Protein AF-A0A951MMT0-F1 (afdb_monomer)

pLDDT: mean 74.66, std 16.31, range [35.81, 97.94]

Foldseek 3Di:
DVVVVVVVVVVVVVVCVPLLVVLLVVLVCVVVVVLVVLVPDDDPPADPVNSVVVVVVCVVPDPPVVVSVVSSVVSVVVVVVVVVVVVVVVVVVVVVVVVVVVVVVVVVPDDDPCPVVVVVVVVVVVVVVVVVVVVVVVVVVVVVVVVVVVVVVVVVVVVVVVVVVVVVVVVVVVVVVVVVVVVVVVVVVVVVVVVVVVVVVVVVLVVVVVVVVVLVVQCVPPVCVVVSLVVLVVVVVVDDVVSLLVVVVVVVVPQDPDVVVVVLVVVLVVVVVVPVDDFQLVSVVVSVVCLVPPPDDPVVSVSVVVVVVVCVSSVQKDDPVPDPPRPDRIHGDPVNVVSVVVVVVVD

Structure (mmCIF, N/CA/C/O backbone):
data_AF-A0A951MMT0-F1
#
_entry.id   AF-A0A951MMT0-F1
#
loop_
_atom_site.group_PDB
_atom_site.id
_atom_site.type_symbol
_atom_site.label_atom_id
_atom_site.label_alt_id
_atom_site.label_comp_id
_atom_site.label_asym_id
_atom_site.label_entity_id
_atom_site.label_seq_id
_atom_site.pdbx_PDB_ins_code
_atom_site.Cartn_x
_atom_site.Cartn_y
_atom_site.Cartn_z
_atom_site.occupancy
_atom_site.B_iso_or_equiv
_atom_site.auth_seq_id
_atom_site.auth_comp_id
_atom_site.auth_asym_id
_atom_site.auth_atom_id
_atom_site.pdbx_PDB_model_num
ATOM 1 N N . MET A 1 1 ? -1.229 8.718 4.705 1.00 54.66 1 MET A N 1
ATOM 2 C CA . MET A 1 1 ? -2.081 8.746 3.486 1.00 54.66 1 MET A CA 1
ATOM 3 C C . MET A 1 1 ? -1.263 8.796 2.201 1.00 54.66 1 MET A C 1
ATOM 5 O O . MET A 1 1 ? -1.551 7.996 1.328 1.00 54.66 1 MET A O 1
ATOM 9 N N . LYS A 1 2 ? -0.237 9.652 2.080 1.00 66.62 2 LYS A N 1
ATOM 10 C CA . LYS A 1 2 ? 0.610 9.748 0.874 1.00 66.62 2 LYS A CA 1
ATOM 11 C C . LYS A 1 2 ? 1.286 8.417 0.484 1.00 66.62 2 LYS A C 1
ATOM 13 O O . LYS A 1 2 ? 1.114 7.962 -0.635 1.00 66.62 2 LYS A O 1
ATOM 18 N N . GLU A 1 3 ? 1.855 7.706 1.457 1.00 72.31 3 GLU A N 1
ATOM 19 C CA . GLU A 1 3 ? 2.492 6.386 1.263 1.00 72.31 3 GLU A CA 1
ATOM 20 C C . GLU A 1 3 ? 1.531 5.289 0.754 1.00 72.31 3 GLU A C 1
ATOM 22 O O . GLU A 1 3 ? 1.919 4.390 0.005 1.00 72.31 3 GLU A O 1
ATOM 27 N N . ALA A 1 4 ? 0.245 5.371 1.112 1.00 70.12 4 ALA A N 1
ATOM 28 C CA . ALA A 1 4 ? -0.774 4.447 0.614 1.00 70.12 4 ALA A CA 1
ATOM 29 C C . ALA A 1 4 ? -1.136 4.738 -0.853 1.00 70.12 4 ALA A C 1
ATOM 31 O O . ALA A 1 4 ? -1.418 3.816 -1.611 1.00 70.12 4 ALA A O 1
ATOM 32 N N . PHE A 1 5 ? -1.095 6.006 -1.272 1.00 73.62 5 PHE A N 1
ATOM 33 C CA . PHE A 1 5 ? -1.262 6.365 -2.680 1.00 73.62 5 PHE A CA 1
ATOM 34 C C . PHE A 1 5 ? -0.036 5.970 -3.503 1.00 73.62 5 PHE A C 1
ATOM 36 O O . PHE A 1 5 ? -0.201 5.405 -4.581 1.00 73.62 5 PHE A O 1
ATOM 43 N N . ASP A 1 6 ? 1.166 6.193 -2.974 1.00 74.88 6 ASP A N 1
ATOM 44 C CA . ASP A 1 6 ? 2.418 5.890 -3.669 1.00 74.88 6 ASP A CA 1
ATOM 45 C C . ASP A 1 6 ? 2.581 4.374 -3.903 1.00 74.88 6 ASP A C 1
ATOM 47 O O . ASP A 1 6 ? 2.849 3.945 -5.025 1.00 74.88 6 ASP A O 1
ATOM 51 N N . SER A 1 7 ? 2.272 3.534 -2.906 1.00 69.94 7 SER A N 1
ATOM 52 C CA . SER A 1 7 ? 2.329 2.063 -3.047 1.00 69.94 7 SER A CA 1
ATOM 53 C C . SER A 1 7 ? 1.312 1.489 -4.048 1.00 69.94 7 SER A C 1
ATOM 55 O O . SER A 1 7 ? 1.604 0.523 -4.768 1.00 69.94 7 SER A O 1
ATOM 57 N N . VAL A 1 8 ? 0.124 2.094 -4.152 1.00 70.00 8 VAL A N 1
ATOM 58 C CA . VAL A 1 8 ? -0.876 1.727 -5.168 1.00 70.00 8 VAL A CA 1
ATOM 59 C C . VAL A 1 8 ? -0.419 2.184 -6.552 1.00 70.00 8 VAL A C 1
ATOM 61 O O . VAL A 1 8 ? -0.523 1.416 -7.511 1.00 70.00 8 VAL A O 1
ATOM 64 N N . PHE A 1 9 ? 0.135 3.393 -6.671 1.00 76.00 9 PHE A N 1
ATOM 65 C CA . PHE A 1 9 ? 0.611 3.921 -7.948 1.00 76.00 9 PHE A CA 1
ATOM 66 C C . PHE A 1 9 ? 1.805 3.131 -8.492 1.00 76.00 9 PHE A C 1
ATOM 68 O O . PHE A 1 9 ? 1.841 2.844 -9.687 1.00 76.00 9 PHE A O 1
ATOM 75 N N . ASP A 1 10 ? 2.728 2.692 -7.636 1.00 74.88 10 ASP A N 1
ATOM 76 C CA . ASP A 1 10 ? 3.864 1.854 -8.036 1.00 74.88 10 ASP A CA 1
ATOM 77 C C . ASP A 1 10 ? 3.427 0.453 -8.485 1.00 74.88 10 ASP A C 1
ATOM 79 O O . ASP A 1 10 ? 3.924 -0.084 -9.483 1.00 74.88 10 ASP A O 1
ATOM 83 N N . SER A 1 11 ? 2.415 -0.115 -7.828 1.00 70.69 11 SER A N 1
ATOM 84 C CA . SER A 1 11 ? 1.801 -1.386 -8.236 1.00 70.69 11 SER A CA 1
ATOM 85 C C . SER A 1 11 ? 1.073 -1.277 -9.582 1.00 70.69 11 SER A C 1
ATOM 87 O O . SER A 1 11 ? 1.075 -2.209 -10.390 1.00 70.69 11 SER A O 1
ATOM 89 N N . VAL A 1 12 ? 0.454 -0.128 -9.850 1.00 70.69 12 VAL A N 1
ATOM 90 C CA . VAL A 1 12 ? -0.177 0.169 -11.139 1.00 70.69 12 VAL A CA 1
ATOM 91 C C . VAL A 1 12 ? 0.897 0.384 -12.207 1.00 70.69 12 VAL A C 1
ATOM 93 O O . VAL A 1 12 ? 0.856 -0.257 -13.253 1.00 70.69 12 VAL A O 1
ATOM 96 N N . LYS A 1 13 ? 1.917 1.199 -11.932 1.00 73.94 13 LYS A N 1
ATOM 97 C CA . LYS A 1 13 ? 3.011 1.519 -12.857 1.00 73.94 13 LYS A CA 1
ATOM 98 C C . LYS A 1 13 ? 3.765 0.272 -13.313 1.00 73.94 13 LYS A C 1
ATOM 100 O O . LYS A 1 13 ? 4.006 0.107 -14.506 1.00 73.94 13 LYS A O 1
ATOM 105 N N . THR A 1 14 ? 4.073 -0.636 -12.389 1.00 73.00 14 THR A N 1
ATOM 106 C CA . THR A 1 14 ? 4.726 -1.915 -12.709 1.00 73.00 14 THR A CA 1
ATOM 107 C C . THR A 1 14 ? 3.855 -2.799 -13.599 1.00 73.00 14 THR A C 1
ATOM 109 O O . THR A 1 14 ? 4.371 -3.386 -14.544 1.00 73.00 14 THR A O 1
ATOM 112 N N . ARG A 1 15 ? 2.533 -2.846 -13.399 1.00 68.31 15 ARG A N 1
ATOM 113 C CA . ARG A 1 15 ? 1.611 -3.630 -14.248 1.00 68.31 15 ARG A CA 1
ATOM 114 C C . ARG A 1 15 ? 1.313 -2.981 -15.606 1.00 68.31 15 ARG A C 1
ATOM 116 O O . ARG A 1 15 ? 1.087 -3.697 -16.581 1.00 68.31 15 ARG A O 1
ATOM 123 N N . PHE A 1 16 ? 1.370 -1.653 -15.700 1.00 68.88 16 PHE A N 1
ATOM 124 C CA . PHE A 1 16 ? 1.232 -0.903 -16.956 1.00 68.88 16 PHE A CA 1
ATOM 125 C C . PHE A 1 16 ? 2.468 -0.975 -17.866 1.00 68.88 16 PHE A C 1
ATOM 127 O O . PHE A 1 16 ? 2.389 -0.545 -19.015 1.00 68.88 16 PHE A O 1
ATOM 134 N N . THR A 1 17 ? 3.585 -1.562 -17.415 1.00 79.62 17 THR A N 1
ATOM 135 C CA . THR A 1 17 ? 4.732 -1.854 -18.299 1.00 79.62 17 THR A CA 1
ATOM 136 C C . THR A 1 17 ? 4.398 -2.872 -19.388 1.00 79.62 17 THR A C 1
ATOM 138 O O . THR A 1 17 ? 5.109 -2.940 -20.389 1.00 79.62 17 THR A O 1
ATOM 141 N N . ASN A 1 18 ? 3.316 -3.645 -19.237 1.00 86.19 18 ASN A N 1
ATOM 142 C CA . ASN A 1 18 ? 2.866 -4.544 -20.286 1.00 86.19 18 ASN A CA 1
ATOM 143 C C . ASN A 1 18 ? 2.129 -3.746 -21.383 1.00 86.19 18 ASN A C 1
ATOM 145 O O . ASN A 1 18 ? 0.998 -3.298 -21.148 1.00 86.19 18 ASN A O 1
ATOM 149 N N . PRO A 1 19 ? 2.701 -3.615 -22.598 1.00 87.38 19 PRO A N 1
ATOM 150 C CA . PRO A 1 19 ? 2.088 -2.845 -23.678 1.00 87.38 19 PRO A CA 1
ATOM 151 C C . PRO A 1 19 ? 0.715 -3.398 -24.083 1.00 87.38 19 PRO A C 1
ATOM 153 O O . PRO A 1 19 ? -0.146 -2.635 -24.524 1.00 87.38 19 PRO A O 1
ATOM 156 N N . PHE A 1 20 ? 0.466 -4.699 -23.884 1.00 91.88 20 PHE A N 1
ATOM 157 C CA . PHE A 1 20 ? -0.845 -5.297 -24.123 1.00 91.88 20 PHE A CA 1
ATOM 158 C C . PHE A 1 20 ? -1.898 -4.771 -23.153 1.00 91.88 20 PHE A C 1
ATOM 160 O O . PHE A 1 20 ? -2.975 -4.374 -23.584 1.00 91.88 20 PHE A O 1
ATOM 167 N N . LEU A 1 21 ? -1.587 -4.722 -21.857 1.00 90.25 21 LEU A N 1
ATOM 168 C CA . LEU A 1 21 ? -2.542 -4.302 -20.833 1.00 90.25 21 LEU A CA 1
ATOM 169 C C . LEU A 1 21 ? -2.863 -2.807 -20.942 1.00 90.25 21 LEU A C 1
ATOM 171 O O . LEU A 1 21 ? -4.027 -2.424 -20.846 1.00 90.25 21 LEU A O 1
ATOM 175 N N . ALA A 1 22 ? -1.852 -1.980 -21.223 1.00 90.31 22 ALA A N 1
ATOM 176 C CA . ALA A 1 22 ? -2.039 -0.553 -21.470 1.00 90.31 22 ALA A CA 1
ATOM 177 C C . ALA A 1 22 ? -2.938 -0.302 -22.694 1.00 90.31 22 ALA A C 1
ATOM 179 O O . ALA A 1 22 ? -3.911 0.450 -22.613 1.00 90.31 22 ALA A O 1
ATOM 180 N N . THR A 1 23 ? -2.663 -0.988 -23.809 1.00 94.69 23 THR A N 1
ATOM 181 C CA . THR A 1 23 ? -3.474 -0.875 -25.031 1.00 94.69 23 THR A CA 1
ATOM 182 C C . THR A 1 23 ? -4.890 -1.407 -24.804 1.00 94.69 23 THR A C 1
ATOM 184 O O . THR A 1 23 ? -5.852 -0.770 -25.223 1.00 94.69 23 THR A O 1
ATOM 187 N N . PHE A 1 24 ? -5.039 -2.523 -24.084 1.00 95.75 24 PHE A N 1
ATOM 188 C CA . PHE A 1 24 ? -6.339 -3.102 -23.745 1.00 95.75 24 PHE A CA 1
ATOM 189 C C . PHE A 1 24 ? -7.194 -2.145 -22.924 1.00 95.75 24 PHE A C 1
ATOM 191 O O . PHE A 1 24 ? -8.370 -1.951 -23.232 1.00 95.75 24 PHE A O 1
ATOM 198 N N . LEU A 1 25 ? -6.604 -1.508 -21.911 1.00 94.44 25 LEU A N 1
ATOM 199 C CA . LEU A 1 25 ? -7.317 -0.531 -21.104 1.00 94.44 25 LEU A CA 1
ATOM 200 C C . LEU A 1 25 ? -7.725 0.689 -21.938 1.00 94.44 25 LEU A C 1
ATOM 202 O O . LEU A 1 25 ? -8.861 1.141 -21.826 1.00 94.44 25 LEU A O 1
ATOM 206 N N . GLY A 1 26 ? -6.846 1.182 -22.815 1.00 94.94 26 GLY A N 1
ATOM 207 C CA . GLY A 1 26 ? -7.172 2.273 -23.736 1.00 94.94 26 GLY A CA 1
ATOM 208 C C . GLY A 1 26 ? -8.341 1.928 -24.663 1.00 94.94 26 GLY A C 1
ATOM 209 O O . GLY A 1 26 ? -9.296 2.696 -24.773 1.00 94.94 26 GLY A O 1
ATOM 210 N N . VAL A 1 27 ? -8.320 0.737 -25.268 1.00 96.69 27 VAL A N 1
ATOM 211 C CA . VAL A 1 27 ? -9.420 0.228 -26.105 1.00 96.69 27 VAL A CA 1
ATOM 212 C C . VAL A 1 27 ? -10.712 0.111 -25.303 1.00 96.69 27 VAL A C 1
ATOM 214 O O . VAL A 1 27 ? -11.768 0.524 -25.783 1.00 96.69 27 VAL A O 1
ATOM 217 N N . TRP A 1 28 ? -10.638 -0.417 -24.079 1.00 96.25 28 TRP A N 1
ATOM 218 C CA . TRP A 1 28 ? -11.796 -0.552 -23.204 1.00 96.25 28 TRP A CA 1
ATOM 219 C C . TRP A 1 28 ? -12.402 0.812 -22.859 1.00 96.25 28 TRP A C 1
ATOM 221 O O . TRP A 1 28 ? -13.613 0.967 -22.998 1.00 96.25 28 TRP A O 1
ATOM 231 N N . ILE A 1 29 ? -11.582 1.805 -22.491 1.00 96.06 29 ILE A N 1
ATOM 232 C CA . ILE A 1 29 ? -12.025 3.176 -22.185 1.00 96.06 29 ILE A CA 1
ATOM 233 C C . ILE A 1 29 ? -12.713 3.806 -23.398 1.00 96.06 29 ILE A C 1
ATOM 235 O O . ILE A 1 29 ? -13.795 4.367 -23.259 1.00 96.06 29 ILE A O 1
ATOM 239 N N . ILE A 1 30 ? -12.118 3.688 -24.588 1.00 96.31 30 ILE A N 1
ATOM 240 C CA . ILE A 1 30 ? -12.674 4.270 -25.818 1.00 96.31 30 ILE A CA 1
ATOM 241 C C . ILE A 1 30 ? -14.003 3.599 -26.188 1.00 96.31 30 ILE A C 1
ATOM 243 O O . ILE A 1 30 ? -14.968 4.282 -26.524 1.00 96.31 30 ILE A O 1
ATOM 247 N N . ARG A 1 31 ? -14.093 2.265 -26.107 1.00 95.12 31 ARG A N 1
ATOM 248 C CA . ARG A 1 31 ? -15.332 1.536 -26.436 1.00 95.12 31 ARG A CA 1
ATOM 249 C C . ARG A 1 31 ? -16.431 1.727 -25.393 1.00 95.12 31 ARG A C 1
ATOM 251 O O . ARG A 1 31 ? -17.602 1.746 -25.752 1.00 95.12 31 ARG A O 1
ATOM 258 N N . ASN A 1 32 ? -16.062 1.905 -24.128 1.00 94.75 32 ASN A N 1
ATOM 259 C CA . ASN A 1 32 ? -16.982 2.152 -23.018 1.00 94.75 32 ASN A CA 1
ATOM 260 C C . ASN A 1 32 ? -17.014 3.642 -22.636 1.00 94.75 32 ASN A C 1
ATOM 262 O O . ASN A 1 32 ? -17.239 3.978 -21.472 1.00 94.75 32 ASN A O 1
ATOM 266 N N . TRP A 1 33 ? -16.800 4.547 -23.600 1.00 95.00 33 TRP A N 1
ATOM 267 C CA . TRP A 1 33 ? -16.662 5.977 -23.315 1.00 95.00 33 TRP A CA 1
ATOM 268 C C . TRP A 1 33 ? -17.890 6.565 -22.616 1.00 95.00 33 TRP A C 1
ATOM 270 O O . TRP A 1 33 ? -17.736 7.371 -21.710 1.00 95.00 33 TRP A O 1
ATOM 280 N N . TYR A 1 34 ? -19.103 6.106 -22.941 1.00 91.44 34 TYR A N 1
ATOM 281 C CA . TYR A 1 34 ? -20.327 6.532 -22.249 1.00 91.44 34 TYR A CA 1
ATOM 282 C C . TYR A 1 34 ? -20.341 6.167 -20.761 1.00 91.44 34 TYR A C 1
ATOM 284 O O . TYR A 1 34 ? -20.858 6.928 -19.947 1.00 91.44 34 TYR A O 1
ATOM 292 N N . LEU A 1 35 ? -19.765 5.022 -20.387 1.00 92.06 35 LEU A N 1
ATOM 293 C CA . LEU A 1 35 ? -19.649 4.610 -18.989 1.00 92.06 35 LEU A CA 1
ATOM 294 C C . LEU A 1 35 ? -18.620 5.472 -18.252 1.00 92.06 35 LEU A C 1
ATOM 296 O O . LEU A 1 35 ? -18.875 5.921 -17.138 1.00 92.06 35 LEU A O 1
ATOM 300 N N . VAL A 1 36 ? -17.479 5.738 -18.892 1.00 93.25 36 VAL A N 1
ATOM 301 C CA . VAL A 1 36 ? -16.425 6.607 -18.345 1.00 93.25 36 VAL A CA 1
ATOM 302 C C . VAL A 1 36 ? -16.935 8.043 -18.197 1.00 93.25 36 VAL A C 1
ATOM 304 O O . VAL A 1 36 ? -16.774 8.654 -17.145 1.00 93.25 36 VAL A O 1
ATOM 307 N N . TYR A 1 37 ? -17.625 8.557 -19.211 1.00 91.88 37 TYR A N 1
ATOM 308 C CA . TYR A 1 37 ? -18.266 9.868 -19.202 1.00 91.88 37 TYR A CA 1
ATOM 309 C C . TYR A 1 37 ? -19.290 9.982 -18.066 1.00 91.88 37 TYR A C 1
ATOM 311 O O . TYR A 1 37 ? -19.211 10.908 -17.259 1.00 91.88 37 TYR A O 1
ATOM 319 N N . ALA A 1 38 ? -20.188 8.997 -17.936 1.00 90.25 38 ALA A N 1
ATOM 320 C CA . ALA A 1 38 ? -21.170 8.950 -16.853 1.00 90.25 38 ALA A CA 1
ATOM 321 C C . ALA A 1 38 ? -20.517 8.855 -15.465 1.00 90.25 38 ALA A C 1
ATOM 323 O O . ALA A 1 38 ? -21.080 9.341 -14.488 1.00 90.25 38 ALA A O 1
ATOM 324 N N . PHE A 1 39 ? -19.330 8.252 -15.348 1.00 91.06 39 PHE A N 1
ATOM 325 C CA . PHE A 1 39 ? -18.596 8.191 -14.086 1.00 91.06 39 PHE A CA 1
ATOM 326 C C . PHE A 1 39 ? -18.111 9.576 -13.638 1.00 91.06 39 PHE A C 1
ATOM 328 O O . PHE A 1 39 ? -18.359 9.955 -12.491 1.00 91.06 39 PHE A O 1
ATOM 335 N N . PHE A 1 40 ? -17.489 10.345 -14.536 1.00 89.94 40 PHE A N 1
ATOM 336 C CA . PHE A 1 40 ? -16.869 11.632 -14.201 1.00 89.94 40 PHE A CA 1
ATOM 337 C C . PHE A 1 40 ? -17.832 12.816 -14.162 1.00 89.94 40 PHE A C 1
ATOM 339 O O . PHE A 1 40 ? -17.573 13.774 -13.437 1.00 89.94 40 PHE A O 1
ATOM 346 N N . ILE A 1 41 ? -18.932 12.768 -14.910 1.00 87.19 41 ILE A N 1
ATOM 347 C CA . ILE A 1 41 ? -19.876 13.882 -14.961 1.00 87.19 41 ILE A CA 1
ATOM 348 C C . ILE A 1 41 ? -21.025 13.634 -13.990 1.00 87.19 41 ILE A C 1
ATOM 350 O O . ILE A 1 41 ? -21.624 12.556 -13.937 1.00 87.19 41 ILE A O 1
ATOM 354 N N . PHE A 1 42 ? -21.285 14.650 -13.177 1.00 75.38 42 PHE A N 1
ATOM 355 C CA . PHE A 1 42 ? -22.488 14.778 -12.376 1.00 75.38 42 PHE A CA 1
ATOM 356 C C . PHE A 1 42 ? -23.290 15.897 -13.013 1.00 75.38 42 PHE A C 1
ATOM 358 O O . PHE A 1 42 ? -22.909 17.062 -12.923 1.00 75.38 42 PHE A O 1
ATOM 365 N N . ASP A 1 43 ? -24.340 15.520 -13.732 1.00 81.56 43 ASP A N 1
ATOM 366 C CA . ASP A 1 43 ? -25.297 16.502 -14.211 1.00 81.56 43 ASP A CA 1
ATOM 367 C C . ASP A 1 43 ? -26.049 17.070 -13.000 1.00 81.56 43 ASP A C 1
ATOM 369 O O . ASP A 1 43 ? -26.391 16.319 -12.084 1.00 81.56 43 ASP A O 1
ATOM 373 N N . ALA A 1 44 ? -26.270 18.385 -12.966 1.00 79.56 44 ALA A N 1
ATOM 374 C CA . ALA A 1 44 ? -26.855 19.065 -11.808 1.00 79.56 44 ALA A CA 1
ATOM 375 C C . ALA A 1 44 ? -28.297 18.606 -11.530 1.00 79.56 44 ALA A C 1
ATOM 377 O O . ALA A 1 44 ? -28.772 18.696 -10.400 1.00 79.56 44 ALA A O 1
ATOM 378 N N . GLU A 1 45 ? -28.970 18.089 -12.558 1.00 84.19 45 GLU A N 1
ATOM 379 C CA . GLU A 1 45 ? -30.346 17.594 -12.496 1.00 84.19 45 GLU A CA 1
ATOM 380 C C . GLU A 1 45 ? -30.439 16.075 -12.265 1.00 84.19 45 GLU A C 1
ATOM 382 O O . GLU A 1 45 ? -31.534 15.550 -12.082 1.00 84.19 45 GLU A O 1
ATOM 387 N N . CYS A 1 46 ? -29.314 15.352 -12.252 1.00 83.69 46 CYS A N 1
ATOM 388 C CA . CYS A 1 46 ? -29.300 13.895 -12.144 1.00 83.69 46 CYS A CA 1
ATOM 389 C C . CYS A 1 46 ? -29.011 13.467 -10.701 1.00 83.69 46 CYS A C 1
ATOM 391 O O . CYS A 1 46 ? -27.960 13.786 -10.135 1.00 83.69 46 CYS A O 1
ATOM 393 N N . THR A 1 47 ? -29.943 12.737 -10.085 1.00 87.75 47 THR A N 1
ATOM 394 C CA . THR A 1 47 ? -29.760 12.267 -8.709 1.00 87.75 47 THR A CA 1
ATOM 395 C C . THR A 1 47 ? -28.765 11.103 -8.656 1.00 87.75 47 THR A C 1
ATOM 397 O O . THR A 1 47 ? -28.519 10.399 -9.640 1.00 87.75 47 THR A O 1
ATOM 400 N N . MET A 1 48 ? -28.172 10.861 -7.483 1.00 87.56 48 MET A N 1
ATOM 401 C CA . MET A 1 48 ? -27.268 9.718 -7.286 1.00 87.56 48 MET A CA 1
ATOM 402 C C . MET A 1 48 ? -27.962 8.380 -7.601 1.00 87.56 48 MET A C 1
ATOM 404 O O . MET A 1 48 ? -27.328 7.460 -8.125 1.00 87.56 48 MET A O 1
ATOM 408 N N . ASP A 1 49 ? -29.266 8.287 -7.335 1.00 91.31 49 ASP A N 1
ATOM 409 C CA . ASP A 1 49 ? -30.069 7.096 -7.605 1.00 91.31 49 ASP A CA 1
ATOM 410 C C . ASP A 1 49 ? -30.227 6.837 -9.107 1.00 91.31 49 ASP A C 1
ATOM 412 O O . ASP A 1 49 ? -30.082 5.692 -9.549 1.00 91.31 49 ASP A O 1
ATOM 416 N N . ASP A 1 50 ? -30.411 7.889 -9.907 1.00 89.62 50 ASP A N 1
ATOM 417 C CA . ASP A 1 50 ? -30.468 7.789 -11.370 1.00 89.62 50 ASP A CA 1
ATOM 418 C C . ASP A 1 50 ? -29.148 7.255 -11.938 1.00 89.62 50 ASP A C 1
ATOM 420 O O . ASP A 1 50 ? -29.133 6.359 -12.789 1.00 89.62 50 ASP A O 1
ATOM 424 N N . LYS A 1 51 ? -28.019 7.726 -11.398 1.00 88.81 51 LYS A N 1
ATOM 425 C CA . LYS A 1 51 ? -26.676 7.271 -11.780 1.00 88.81 51 LYS A CA 1
ATOM 426 C C . LYS A 1 51 ? -26.442 5.804 -11.410 1.00 88.81 51 LYS A C 1
ATOM 428 O O . LYS A 1 51 ? -25.946 5.030 -12.232 1.00 88.81 51 LYS A O 1
ATOM 433 N N . ILE A 1 52 ? -26.846 5.378 -10.211 1.00 91.50 52 ILE A N 1
ATOM 434 C CA . ILE A 1 52 ? -26.787 3.963 -9.803 1.00 91.50 52 ILE A CA 1
ATOM 435 C C . ILE A 1 52 ? -27.659 3.104 -10.725 1.00 91.50 52 ILE A C 1
ATOM 437 O O . ILE A 1 52 ? -27.238 2.021 -11.144 1.00 91.50 52 ILE A O 1
ATOM 441 N N . ASN A 1 53 ? -28.863 3.572 -11.058 1.00 93.56 53 ASN A N 1
ATOM 442 C CA . ASN A 1 53 ? -29.781 2.845 -11.924 1.00 93.56 53 ASN A CA 1
ATOM 443 C C . ASN A 1 53 ? -29.245 2.725 -13.361 1.00 93.56 53 ASN A C 1
ATOM 445 O O . ASN A 1 53 ? -29.358 1.661 -13.977 1.00 93.56 53 ASN A O 1
ATOM 449 N N . TYR A 1 54 ? -28.574 3.766 -13.862 1.00 91.38 54 TYR A N 1
ATOM 450 C CA . TYR A 1 54 ? -27.850 3.731 -15.130 1.00 91.38 54 TYR A CA 1
ATOM 451 C C . TYR A 1 54 ? -26.763 2.648 -15.131 1.00 91.38 54 TYR A C 1
ATOM 453 O O . TYR A 1 54 ? -26.768 1.785 -16.009 1.00 91.38 54 TYR A O 1
ATOM 461 N N . PHE A 1 55 ? -25.885 2.611 -14.119 1.00 92.69 55 PHE A N 1
ATOM 462 C CA . PHE A 1 55 ? -24.847 1.575 -14.029 1.00 92.69 55 PHE A CA 1
ATOM 463 C C . PHE A 1 55 ? -25.438 0.165 -13.920 1.00 92.69 55 PHE A C 1
ATOM 465 O O . PHE A 1 55 ? -24.971 -0.749 -14.600 1.00 92.69 55 PHE A O 1
ATOM 472 N N . LYS A 1 56 ? -26.492 -0.025 -13.116 1.00 92.88 56 LYS A N 1
ATOM 473 C CA . LYS A 1 56 ? -27.189 -1.318 -13.008 1.00 92.88 56 LYS A CA 1
ATOM 474 C C . LYS A 1 56 ? -27.751 -1.764 -14.353 1.00 92.88 56 LYS A C 1
ATOM 476 O O . LYS A 1 56 ? -27.574 -2.918 -14.735 1.00 92.88 56 LYS A O 1
ATOM 481 N N . THR A 1 57 ? -28.401 -0.858 -15.076 1.00 94.25 57 THR A N 1
ATOM 482 C CA . THR A 1 57 ? -28.991 -1.155 -16.387 1.00 94.25 57 THR A CA 1
ATOM 483 C C . THR A 1 57 ? -27.913 -1.452 -17.425 1.00 94.25 57 THR A C 1
ATOM 485 O O . THR A 1 57 ? -28.051 -2.411 -18.185 1.00 94.25 57 THR A O 1
ATOM 488 N N . TYR A 1 58 ? -26.813 -0.694 -17.408 1.00 93.31 58 TYR A N 1
ATOM 489 C CA . TYR A 1 58 ? -25.656 -0.930 -18.265 1.00 93.31 58 TYR A CA 1
ATOM 490 C C . TYR A 1 58 ? -25.102 -2.340 -18.054 1.00 93.31 58 TYR A C 1
ATOM 492 O O . TYR A 1 58 ? -25.094 -3.135 -18.988 1.00 93.31 58 TYR A O 1
ATOM 500 N N . PHE A 1 59 ? -24.725 -2.696 -16.821 1.00 92.19 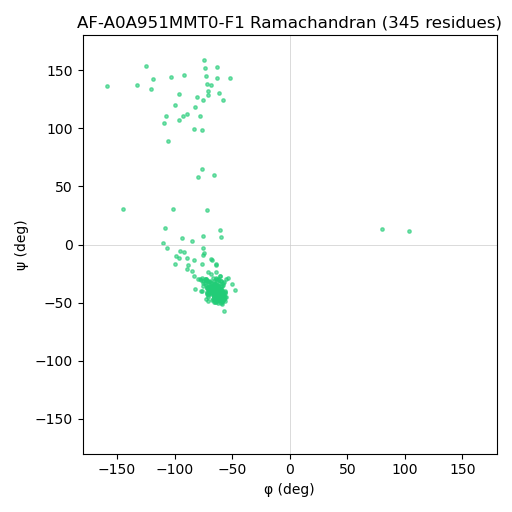59 PHE A N 1
ATOM 501 C CA . PHE A 1 59 ? -24.131 -4.004 -16.531 1.00 92.19 59 PHE A CA 1
ATOM 502 C C . PHE A 1 59 ? -25.108 -5.176 -16.676 1.00 92.19 59 PHE A C 1
ATOM 504 O O . PHE A 1 59 ? -24.673 -6.281 -16.979 1.00 92.19 59 PHE A O 1
ATOM 511 N N . LYS A 1 60 ? -26.419 -4.955 -16.522 1.00 93.44 60 LYS A N 1
ATOM 512 C CA . LYS A 1 60 ? -27.435 -5.994 -16.748 1.00 93.44 60 LYS A CA 1
ATOM 513 C C . LYS A 1 60 ? -27.520 -6.420 -18.216 1.00 93.44 60 LYS A C 1
ATOM 515 O O . LYS A 1 60 ? -27.740 -7.594 -18.494 1.00 93.44 60 LYS A O 1
ATOM 520 N N . ASN A 1 61 ? -27.349 -5.476 -19.138 1.00 90.88 61 ASN A N 1
ATOM 521 C CA . ASN A 1 61 ? -27.394 -5.737 -20.578 1.00 90.88 61 ASN A CA 1
ATOM 522 C C . ASN A 1 61 ? -26.007 -6.050 -21.169 1.00 90.88 61 ASN A C 1
ATOM 524 O O . ASN A 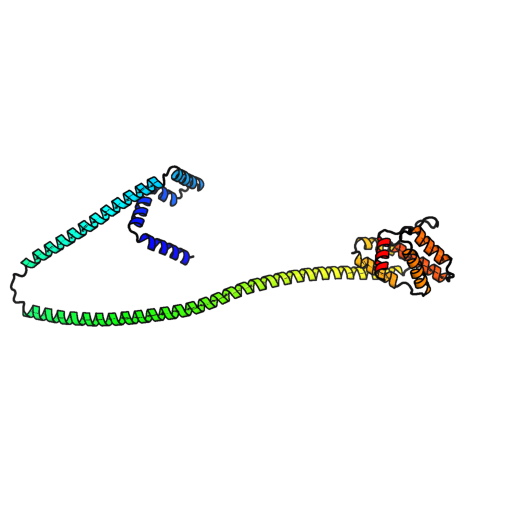1 61 ? -25.900 -6.393 -22.346 1.00 90.88 61 ASN A O 1
ATOM 528 N N . TYR A 1 62 ? -24.947 -5.915 -20.370 1.00 91.00 62 TYR A N 1
ATOM 529 C CA . TYR A 1 62 ? -23.565 -6.050 -20.807 1.00 91.00 62 TYR A CA 1
ATOM 530 C C . TYR A 1 62 ? -23.062 -7.484 -20.619 1.00 91.00 62 TYR A C 1
ATOM 532 O O . TYR A 1 62 ? -22.829 -7.943 -19.501 1.00 91.00 62 TYR A O 1
ATOM 540 N N . ASP A 1 63 ? -22.845 -8.192 -21.726 1.00 94.25 63 ASP A N 1
ATOM 541 C CA . ASP A 1 63 ? -22.183 -9.497 -21.706 1.00 94.25 63 ASP A CA 1
ATOM 542 C C . ASP A 1 63 ? -20.670 -9.309 -21.516 1.00 94.25 63 ASP A C 1
ATOM 544 O O . ASP A 1 63 ? -19.921 -9.020 -22.455 1.00 94.25 63 ASP A O 1
ATOM 548 N N . ILE A 1 64 ? -20.232 -9.466 -20.266 1.00 92.06 64 ILE A N 1
ATOM 549 C CA . ILE A 1 64 ? -18.851 -9.229 -19.834 1.00 92.06 64 ILE A CA 1
ATOM 550 C C . ILE A 1 64 ? -17.857 -10.075 -20.639 1.00 92.06 64 ILE A C 1
ATOM 552 O O . ILE A 1 64 ? -16.808 -9.565 -21.036 1.00 92.06 64 ILE A O 1
ATOM 556 N N . LEU A 1 65 ? -18.173 -11.347 -20.905 1.00 94.12 65 LEU A N 1
ATOM 557 C CA . LEU A 1 65 ? -17.261 -12.260 -21.601 1.00 94.12 65 LEU A CA 1
ATOM 558 C C . LEU A 1 65 ? -17.131 -11.891 -23.075 1.00 94.12 65 LEU A C 1
ATOM 560 O O . LEU A 1 65 ? -16.018 -11.823 -23.606 1.00 94.12 65 LEU A O 1
ATOM 564 N N . LYS A 1 66 ? -18.259 -11.609 -23.731 1.00 95.75 66 LYS A N 1
ATOM 565 C CA . LYS A 1 66 ? -18.270 -11.187 -25.133 1.00 95.75 66 LYS A CA 1
ATOM 566 C C . LYS A 1 66 ? -17.499 -9.886 -25.318 1.00 95.75 66 LYS A C 1
ATOM 568 O O . LYS A 1 66 ? -16.671 -9.777 -26.221 1.00 95.75 66 LYS A O 1
ATOM 573 N N . GLU A 1 67 ? -17.723 -8.914 -24.445 1.00 93.56 67 GLU A N 1
ATOM 574 C CA . GLU A 1 67 ? -17.046 -7.627 -24.531 1.00 93.56 67 GLU A CA 1
ATOM 575 C C . GLU A 1 67 ? -15.558 -7.717 -24.203 1.00 93.56 67 GLU A C 1
ATOM 577 O O . GLU A 1 67 ? -14.740 -7.076 -24.866 1.00 93.56 67 GLU A O 1
ATOM 582 N N . PHE A 1 68 ? -15.174 -8.557 -23.242 1.00 93.81 68 PHE A N 1
ATOM 583 C CA . PHE A 1 68 ? -13.771 -8.850 -22.968 1.00 93.81 68 PHE A CA 1
ATOM 584 C C . PHE A 1 68 ? -13.061 -9.421 -24.205 1.00 93.81 68 PHE A C 1
ATOM 586 O O . PHE A 1 68 ? -11.996 -8.930 -24.588 1.00 93.81 68 PHE A O 1
ATOM 593 N N . LEU A 1 69 ? -13.672 -10.397 -24.886 1.00 97.12 69 LEU A N 1
ATOM 594 C CA . LEU A 1 69 ? -13.124 -10.991 -26.110 1.00 97.12 69 LEU A CA 1
ATOM 595 C C . LEU A 1 69 ? -13.027 -9.981 -27.260 1.00 97.12 69 LEU A C 1
ATOM 597 O O . LEU A 1 69 ? -12.009 -9.939 -27.953 1.00 97.12 69 LEU A O 1
ATOM 601 N N . ILE A 1 70 ? -14.048 -9.140 -27.452 1.00 96.62 70 ILE A N 1
ATOM 602 C CA . ILE A 1 70 ? -14.030 -8.103 -28.493 1.00 96.62 70 ILE A CA 1
ATOM 603 C C . ILE A 1 70 ? -12.923 -7.077 -28.211 1.00 96.62 70 ILE A C 1
ATOM 605 O O . ILE A 1 70 ? -12.153 -6.751 -29.116 1.00 96.62 70 ILE A O 1
ATOM 609 N N . ASN A 1 71 ? -12.790 -6.606 -26.966 1.00 96.44 71 ASN A N 1
ATOM 610 C CA . ASN A 1 71 ? -11.713 -5.693 -26.567 1.00 96.44 71 ASN A CA 1
ATOM 611 C C . ASN A 1 71 ? -10.332 -6.326 -26.768 1.00 96.44 71 ASN A C 1
ATOM 613 O O . ASN A 1 71 ? -9.429 -5.680 -27.299 1.00 96.44 71 ASN A O 1
ATOM 617 N N . SER A 1 72 ? -10.177 -7.604 -26.415 1.00 96.56 72 SER A N 1
ATOM 618 C CA . SER A 1 72 ? -8.927 -8.345 -26.603 1.00 96.56 72 SER A CA 1
ATOM 619 C C . SER A 1 72 ? -8.552 -8.453 -28.086 1.00 96.56 72 SER A C 1
ATOM 621 O O . SER A 1 72 ? -7.419 -8.155 -28.468 1.00 96.56 72 SER A O 1
ATOM 623 N N . LYS A 1 73 ? -9.526 -8.752 -28.956 1.00 97.88 73 LYS A N 1
ATOM 624 C CA . LYS A 1 73 ? -9.327 -8.804 -30.412 1.00 97.88 73 LYS A CA 1
ATOM 625 C C . LYS A 1 73 ? -8.895 -7.452 -30.989 1.00 97.88 73 LYS A C 1
ATOM 627 O O . LYS A 1 73 ? -7.949 -7.402 -31.770 1.00 97.88 73 LYS A O 1
ATOM 632 N N . TRP A 1 74 ? -9.553 -6.359 -30.601 1.00 97.50 74 TRP A N 1
ATOM 633 C CA . TRP A 1 74 ? -9.170 -5.009 -31.038 1.00 97.50 74 TRP A CA 1
ATOM 634 C C . TRP A 1 74 ? -7.773 -4.618 -30.568 1.00 97.50 74 TRP A C 1
ATOM 636 O O . TRP A 1 74 ? -6.985 -4.089 -31.348 1.00 97.50 74 TRP A O 1
ATOM 646 N N . THR A 1 75 ? -7.447 -4.940 -29.319 1.00 97.12 75 THR A N 1
ATOM 647 C CA . THR A 1 75 ? -6.114 -4.714 -28.747 1.00 97.12 75 THR A CA 1
ATOM 648 C C . THR A 1 75 ? -5.042 -5.416 -29.569 1.00 97.12 75 THR A C 1
ATOM 650 O O . THR A 1 75 ? -4.042 -4.805 -29.942 1.00 97.12 75 THR A O 1
ATOM 653 N N . PHE A 1 76 ? -5.273 -6.685 -29.910 1.00 97.25 76 PHE A N 1
ATOM 654 C CA . PHE A 1 76 ? -4.352 -7.461 -30.730 1.00 97.25 76 PHE A CA 1
ATOM 655 C C . PHE A 1 76 ? -4.144 -6.838 -32.118 1.00 97.25 76 PHE A C 1
ATOM 657 O O . PHE A 1 76 ? -3.008 -6.722 -32.571 1.00 97.25 76 PHE A O 1
ATOM 664 N N . ILE A 1 77 ? -5.218 -6.372 -32.766 1.00 97.62 77 ILE A N 1
ATOM 665 C CA . ILE A 1 77 ? -5.141 -5.691 -34.069 1.00 97.62 77 ILE A CA 1
ATOM 666 C C . ILE A 1 77 ? -4.319 -4.399 -33.967 1.00 97.62 77 ILE A C 1
ATOM 668 O O . ILE A 1 77 ? -3.435 -4.175 -34.789 1.00 97.62 77 ILE A O 1
ATOM 672 N N . ILE A 1 78 ? -4.568 -3.564 -32.956 1.00 97.19 78 ILE A N 1
ATOM 673 C CA . ILE A 1 78 ? -3.847 -2.294 -32.771 1.00 97.19 78 ILE A CA 1
ATOM 674 C C . ILE A 1 78 ? -2.357 -2.535 -32.520 1.00 97.19 78 ILE A C 1
ATOM 676 O O . ILE A 1 78 ? -1.518 -1.841 -33.098 1.00 97.19 78 ILE A O 1
ATOM 680 N N . LEU A 1 79 ? -2.011 -3.539 -31.712 1.00 95.81 79 LEU A N 1
ATOM 681 C CA . LEU A 1 79 ? -0.615 -3.916 -31.490 1.00 95.81 79 LEU A CA 1
ATOM 682 C C . LEU A 1 79 ? 0.034 -4.412 -32.777 1.00 95.81 79 LEU A C 1
ATOM 684 O O . LEU A 1 79 ? 1.128 -3.966 -33.111 1.00 95.81 79 LEU A O 1
ATOM 688 N N . LEU A 1 80 ? -0.647 -5.279 -33.528 1.00 97.25 80 LEU A N 1
ATOM 689 C CA . LEU A 1 80 ? -0.152 -5.787 -34.806 1.00 97.25 80 LEU A CA 1
ATOM 690 C C . LEU A 1 80 ? 0.125 -4.642 -35.787 1.00 97.25 80 LEU A C 1
ATOM 692 O O . LEU A 1 80 ? 1.185 -4.613 -36.413 1.00 97.25 80 LEU A O 1
ATOM 696 N N . VAL A 1 81 ? -0.784 -3.668 -35.876 1.00 97.88 81 VAL A N 1
ATOM 697 C CA . VAL A 1 81 ? -0.599 -2.460 -36.690 1.00 97.88 81 VAL A CA 1
ATOM 698 C C . VAL A 1 81 ? 0.603 -1.658 -36.191 1.00 97.88 81 VAL A C 1
ATOM 700 O O . VAL A 1 81 ? 1.500 -1.362 -36.973 1.00 97.88 81 VAL A O 1
ATOM 703 N N . THR A 1 82 ? 0.689 -1.380 -34.891 1.00 96.94 82 THR A N 1
ATOM 704 C CA . THR A 1 82 ? 1.800 -0.616 -34.295 1.00 96.94 82 THR A CA 1
ATOM 705 C C . THR A 1 82 ? 3.161 -1.259 -34.570 1.00 96.94 82 THR A C 1
ATOM 707 O O . THR A 1 82 ? 4.087 -0.584 -35.020 1.00 96.94 82 THR A O 1
ATOM 710 N N . PHE A 1 83 ? 3.281 -2.573 -34.370 1.00 96.38 83 PHE A N 1
ATOM 711 C CA . PHE A 1 83 ? 4.511 -3.308 -34.665 1.00 96.38 83 PHE A CA 1
ATOM 712 C C . PHE A 1 83 ? 4.841 -3.318 -36.159 1.00 96.38 83 PHE A C 1
ATOM 714 O O . PHE A 1 83 ? 6.008 -3.184 -36.528 1.00 96.38 83 PHE A O 1
ATOM 721 N N . SER A 1 84 ? 3.829 -3.408 -37.024 1.00 97.44 84 SER A N 1
ATOM 722 C CA . SER A 1 84 ? 4.027 -3.322 -38.475 1.00 97.44 84 SER A CA 1
ATOM 723 C C . SER A 1 84 ? 4.564 -1.947 -38.886 1.00 97.44 84 SER A C 1
ATOM 725 O O . SER A 1 84 ? 5.507 -1.870 -39.672 1.00 97.44 84 SER A O 1
ATOM 727 N N . LEU A 1 85 ? 4.032 -0.858 -38.316 1.00 97.75 85 LEU A N 1
ATOM 728 C CA . LEU A 1 85 ? 4.545 0.496 -38.556 1.00 97.75 85 LEU A CA 1
ATOM 729 C C . LEU A 1 85 ? 5.990 0.666 -38.070 1.00 97.75 85 LEU A C 1
ATOM 731 O O . LEU A 1 85 ? 6.801 1.266 -38.776 1.00 97.75 85 LEU A O 1
ATOM 735 N N . LEU A 1 86 ? 6.332 0.128 -36.895 1.00 96.44 86 LEU A N 1
ATOM 736 C CA . LEU A 1 86 ? 7.705 0.166 -36.379 1.00 96.44 86 LEU A CA 1
ATOM 737 C C . LEU A 1 86 ? 8.681 -0.556 -37.313 1.00 96.44 86 LEU A C 1
ATOM 739 O O . LEU A 1 86 ? 9.761 -0.043 -37.604 1.00 96.44 86 LEU A O 1
ATOM 743 N N . LEU A 1 87 ? 8.281 -1.713 -37.840 1.00 97.12 87 LEU A N 1
ATOM 744 C CA . LEU A 1 87 ? 9.090 -2.468 -38.789 1.00 97.12 87 LEU A CA 1
ATOM 745 C C . LEU A 1 87 ? 9.298 -1.694 -40.100 1.00 97.12 87 LEU A C 1
ATOM 747 O O . LEU A 1 87 ? 10.424 -1.613 -40.589 1.00 97.12 87 LEU A O 1
ATOM 751 N N . ILE A 1 88 ? 8.249 -1.057 -40.629 1.00 97.62 88 ILE A N 1
ATOM 752 C CA . ILE A 1 88 ? 8.351 -0.187 -41.812 1.00 97.62 88 ILE A CA 1
ATOM 753 C C . ILE A 1 88 ? 9.301 0.988 -41.543 1.00 97.62 88 ILE A C 1
ATOM 755 O O . ILE A 1 88 ? 10.143 1.298 -42.385 1.00 97.62 88 ILE A O 1
ATOM 759 N N . SER A 1 89 ? 9.216 1.609 -40.364 1.00 97.94 89 SER A N 1
ATOM 760 C CA . SER A 1 89 ? 10.106 2.705 -39.962 1.00 97.94 89 SER A CA 1
ATOM 761 C C . SER A 1 89 ? 11.581 2.286 -39.991 1.00 97.94 89 SER A C 1
ATOM 763 O O . SER A 1 89 ? 12.414 2.975 -40.583 1.00 97.94 89 SER A O 1
ATOM 765 N N . HIS A 1 90 ? 11.907 1.111 -39.446 1.00 96.81 90 HIS A N 1
ATOM 766 C CA . HIS A 1 90 ? 13.271 0.580 -39.490 1.00 96.81 90 HIS A CA 1
ATOM 767 C C . HIS A 1 90 ? 13.748 0.268 -40.911 1.00 96.81 90 HIS A C 1
ATOM 769 O O . HIS A 1 90 ? 14.896 0.560 -41.251 1.00 96.81 90 HIS A O 1
ATOM 775 N N . ILE A 1 91 ? 12.877 -0.280 -41.763 1.00 97.50 91 ILE A N 1
ATOM 776 C CA . ILE A 1 91 ? 13.207 -0.514 -43.175 1.00 97.50 91 ILE A CA 1
ATOM 777 C C . ILE A 1 91 ? 13.539 0.813 -43.866 1.00 97.50 91 ILE A C 1
ATOM 779 O O . ILE A 1 91 ? 14.564 0.905 -44.538 1.00 97.50 91 ILE A O 1
ATOM 783 N N . LEU A 1 92 ? 12.733 1.857 -43.655 1.00 97.25 92 LEU A N 1
ATOM 784 C CA . LEU A 1 92 ? 12.973 3.181 -44.234 1.00 97.25 92 LEU A CA 1
ATOM 785 C C . LEU A 1 92 ? 14.305 3.786 -43.768 1.00 97.25 92 LEU A C 1
ATOM 787 O O . LEU A 1 92 ? 15.062 4.292 -44.596 1.00 97.25 92 LEU A O 1
ATOM 791 N N . GLN A 1 93 ? 14.629 3.691 -42.475 1.00 96.38 93 GLN A N 1
ATOM 792 C CA . GLN A 1 93 ? 15.908 4.163 -41.925 1.00 96.38 93 GLN A CA 1
ATOM 793 C C . GLN A 1 93 ? 17.109 3.439 -42.548 1.00 96.38 93 GLN A C 1
ATOM 795 O O . GLN A 1 93 ? 18.100 4.073 -42.915 1.00 96.38 93 GLN A O 1
ATOM 800 N N . ASN A 1 94 ? 17.007 2.120 -42.715 1.00 95.12 94 ASN A N 1
ATOM 801 C CA . ASN A 1 94 ? 18.054 1.311 -43.334 1.00 95.12 94 ASN A CA 1
ATOM 802 C C . ASN A 1 94 ? 18.206 1.610 -44.832 1.00 95.12 94 ASN A C 1
ATOM 804 O O . ASN A 1 94 ? 19.324 1.705 -45.335 1.00 95.12 94 ASN A O 1
ATOM 808 N N . CYS A 1 95 ? 17.101 1.815 -45.551 1.00 95.50 95 CYS A N 1
ATOM 809 C CA . CYS A 1 95 ? 17.147 2.247 -46.946 1.00 95.50 95 CYS A CA 1
ATOM 810 C C . CYS A 1 95 ? 17.800 3.628 -47.082 1.00 95.50 95 CYS A C 1
ATOM 812 O O . CYS A 1 95 ? 18.635 3.830 -47.963 1.00 95.50 95 CYS A O 1
ATOM 814 N N . TYR A 1 96 ? 17.462 4.565 -46.197 1.00 95.88 96 TYR A N 1
ATOM 815 C CA . TYR A 1 96 ? 18.031 5.909 -46.207 1.00 95.88 96 TYR A CA 1
ATOM 816 C C . TYR A 1 96 ? 19.543 5.904 -45.938 1.00 95.88 96 TYR A C 1
ATOM 818 O O . TYR A 1 96 ? 20.306 6.529 -46.677 1.00 95.88 96 TYR A O 1
ATOM 826 N N . SER A 1 97 ? 20.002 5.149 -44.936 1.00 92.31 97 SER A N 1
ATOM 827 C CA . SER A 1 97 ? 21.435 5.034 -44.631 1.00 92.31 97 SER A CA 1
ATOM 828 C C . SER A 1 97 ? 22.220 4.374 -45.769 1.00 92.31 97 SER A C 1
ATOM 830 O O . SER A 1 97 ? 23.323 4.816 -46.099 1.00 92.31 97 SER A O 1
ATOM 832 N N . PHE A 1 98 ? 21.630 3.374 -46.431 1.00 93.31 98 PHE A N 1
ATOM 833 C CA . PHE A 1 98 ? 22.212 2.744 -47.612 1.00 93.31 98 PHE A CA 1
ATOM 834 C C . PHE A 1 98 ? 22.361 3.725 -48.785 1.00 93.31 98 PHE A C 1
ATOM 836 O O . PHE A 1 98 ? 23.415 3.765 -49.425 1.00 93.31 98 PHE A O 1
ATOM 843 N N . LEU A 1 99 ? 21.340 4.550 -49.049 1.00 92.00 99 LEU A N 1
ATOM 844 C CA . LEU A 1 99 ? 21.388 5.570 -50.101 1.00 92.00 99 LEU A CA 1
ATOM 845 C C . LEU A 1 99 ? 22.493 6.604 -49.847 1.00 92.00 99 LEU A C 1
ATOM 847 O O . LEU A 1 99 ? 23.253 6.916 -50.765 1.00 92.00 99 LEU A O 1
ATOM 851 N N . ILE A 1 100 ? 22.635 7.080 -48.605 1.00 90.50 100 ILE A N 1
ATOM 852 C CA . ILE A 1 100 ? 23.701 8.024 -48.237 1.00 90.50 100 ILE A CA 1
ATOM 853 C C . ILE A 1 100 ? 25.078 7.394 -48.443 1.00 90.50 100 ILE A C 1
ATOM 855 O O . ILE A 1 100 ? 25.927 7.994 -49.101 1.00 90.50 100 ILE A O 1
ATOM 859 N N . ARG A 1 101 ? 25.299 6.174 -47.942 1.00 84.56 101 ARG A N 1
ATOM 860 C CA . ARG A 1 101 ? 26.595 5.494 -48.075 1.00 84.56 101 ARG A CA 1
ATOM 861 C C . ARG A 1 101 ? 27.012 5.327 -49.539 1.00 84.56 101 ARG A C 1
ATOM 863 O O . ARG A 1 101 ? 28.168 5.557 -49.886 1.00 84.56 101 ARG A O 1
ATOM 870 N N . LYS A 1 102 ? 26.059 4.987 -50.411 1.00 82.38 102 LYS A N 1
ATOM 871 C CA . LYS A 1 102 ? 26.308 4.876 -51.853 1.00 82.38 102 LYS A CA 1
ATOM 872 C C . LYS A 1 102 ? 26.692 6.220 -52.484 1.00 82.38 102 LYS A C 1
ATOM 874 O O . LYS A 1 102 ? 27.494 6.246 -53.411 1.00 82.38 102 LYS A O 1
ATOM 879 N N . SER A 1 103 ? 26.139 7.330 -51.993 1.00 77.62 103 SER A N 1
ATOM 880 C CA . SER A 1 103 ? 26.481 8.669 -52.492 1.00 77.62 103 SER A CA 1
ATOM 881 C C . SER A 1 103 ? 27.874 9.139 -52.049 1.00 77.62 103 SER A C 1
ATOM 883 O O . SER A 1 103 ? 28.581 9.755 -52.845 1.00 77.62 103 SER A O 1
ATOM 885 N N . SER A 1 104 ? 28.317 8.786 -50.836 1.00 73.56 104 SER A N 1
ATOM 886 C CA . SER A 1 104 ? 29.643 9.170 -50.328 1.00 73.56 104 SER A CA 1
ATOM 887 C C . SER A 1 104 ? 30.800 8.453 -51.033 1.00 73.56 104 SER A C 1
ATOM 889 O O . SER A 1 104 ? 31.841 9.063 -51.250 1.00 73.56 104 SER A O 1
ATOM 891 N N . GLU A 1 105 ? 30.617 7.206 -51.484 1.00 67.19 105 GLU A N 1
ATOM 892 C CA . GLU A 1 105 ? 31.654 6.459 -52.227 1.00 67.19 105 GLU A CA 1
ATOM 893 C C . GLU A 1 105 ? 32.008 7.092 -53.593 1.00 67.19 105 GLU A C 1
ATOM 895 O O . GLU A 1 105 ? 33.058 6.806 -54.168 1.00 67.19 105 GLU A O 1
ATOM 900 N N . ILE A 1 106 ? 31.159 7.982 -54.120 1.00 61.22 106 ILE A N 1
ATOM 901 C CA . ILE A 1 106 ? 31.399 8.694 -55.386 1.00 61.22 106 ILE A CA 1
ATOM 902 C C . ILE A 1 106 ? 32.267 9.949 -55.167 1.00 61.22 106 ILE A C 1
ATOM 904 O O . ILE A 1 106 ? 32.943 10.401 -56.093 1.00 61.22 106 ILE A O 1
ATOM 908 N N . GLN A 1 107 ? 32.302 10.493 -53.947 1.00 55.06 107 GLN A N 1
ATOM 909 C CA . GLN A 1 107 ? 32.931 11.783 -53.647 1.00 55.06 107 GLN A CA 1
ATOM 910 C C . GLN A 1 107 ? 34.433 11.674 -53.307 1.00 55.06 107 GLN A C 1
ATOM 912 O O . GLN A 1 107 ? 35.168 12.644 -53.484 1.00 55.06 107 GLN A O 1
ATOM 917 N N . ASP A 1 108 ? 34.922 10.479 -52.958 1.00 52.34 108 ASP A N 1
ATOM 918 C CA . ASP A 1 108 ? 36.333 10.202 -52.619 1.00 52.34 108 ASP A CA 1
ATOM 919 C C . ASP A 1 108 ? 37.296 10.148 -53.827 1.00 52.34 108 ASP A C 1
ATOM 921 O O . ASP A 1 108 ? 38.473 9.816 -53.688 1.00 52.34 108 ASP A O 1
ATOM 925 N N . ARG A 1 109 ? 36.839 10.490 -55.040 1.00 53.19 109 ARG A N 1
ATOM 926 C CA . ARG A 1 109 ? 37.680 10.500 -56.256 1.00 53.19 109 ARG A CA 1
ATOM 927 C C . ARG A 1 109 ? 38.312 11.852 -56.594 1.00 53.19 109 ARG A C 1
ATOM 929 O O . ARG A 1 109 ? 38.940 11.961 -57.644 1.00 53.19 109 ARG A O 1
ATOM 936 N N . ILE A 1 110 ? 38.167 12.875 -55.750 1.00 49.69 110 ILE A N 1
ATOM 937 C CA . ILE A 1 110 ? 38.769 14.197 -55.982 1.00 49.69 110 ILE A CA 1
ATOM 938 C C . ILE A 1 110 ? 40.104 14.279 -55.218 1.00 49.69 110 ILE A C 1
ATOM 940 O O . ILE A 1 110 ? 40.097 14.379 -53.990 1.00 49.69 110 ILE A O 1
ATOM 944 N N . PRO A 1 111 ? 41.265 14.242 -55.902 1.00 56.50 111 PRO A N 1
ATOM 945 C CA . PRO A 1 111 ? 42.561 14.285 -55.246 1.00 56.50 111 PRO A CA 1
ATOM 946 C C . PRO A 1 111 ? 42.914 15.746 -54.965 1.00 56.50 111 PRO A C 1
ATOM 948 O O . PRO A 1 111 ? 43.365 16.471 -55.848 1.00 56.50 111 PRO A O 1
ATOM 951 N N . VAL A 1 112 ? 42.693 16.203 -53.736 1.00 52.19 112 VAL A N 1
ATOM 952 C CA . VAL A 1 112 ? 43.157 17.525 -53.295 1.00 52.19 112 VAL A CA 1
ATOM 953 C C . VAL A 1 112 ? 44.394 17.343 -52.421 1.00 52.19 112 VAL A C 1
ATOM 955 O O . VAL A 1 112 ? 44.532 16.354 -51.704 1.00 52.19 112 VAL A O 1
ATOM 958 N N . SER A 1 113 ? 45.331 18.283 -52.538 1.00 56.00 113 SER A N 1
ATOM 959 C CA . SER A 1 113 ? 46.623 18.366 -51.851 1.00 56.00 113 SER A CA 1
ATOM 960 C C . SER A 1 113 ? 46.481 18.573 -50.332 1.00 56.00 113 SER A C 1
ATOM 962 O O . SER A 1 113 ? 46.935 19.567 -49.767 1.00 56.00 113 SER A O 1
ATOM 964 N N . THR A 1 114 ? 45.825 17.635 -49.658 1.00 57.12 114 THR A N 1
ATOM 965 C CA . THR A 1 114 ? 45.328 17.760 -48.282 1.00 57.12 114 THR A CA 1
ATOM 966 C C . THR A 1 114 ? 46.135 16.904 -47.302 1.00 57.12 114 THR A C 1
ATOM 968 O O . THR A 1 114 ? 45.692 16.665 -46.185 1.00 57.12 114 THR A O 1
ATOM 971 N N . ASN A 1 115 ? 47.316 16.403 -47.685 1.00 65.81 115 ASN A N 1
ATOM 972 C CA . ASN A 1 115 ? 48.043 15.418 -46.874 1.00 65.81 115 ASN A CA 1
ATOM 973 C C . ASN A 1 115 ? 48.563 16.018 -45.548 1.00 65.81 115 ASN A C 1
ATOM 975 O O . ASN A 1 115 ? 48.439 15.397 -44.496 1.00 65.81 115 ASN A O 1
ATOM 979 N N . ASP A 1 116 ? 49.043 17.265 -45.555 1.00 68.81 116 ASP A N 1
ATOM 980 C CA . ASP A 1 116 ? 49.488 17.935 -44.322 1.00 68.81 116 ASP A CA 1
ATOM 981 C C . ASP A 1 116 ? 48.327 18.410 -43.443 1.00 68.81 116 ASP A C 1
ATOM 983 O O . ASP A 1 116 ? 48.391 18.299 -42.215 1.00 68.81 116 ASP A O 1
ATOM 987 N N . TYR A 1 117 ? 47.223 18.862 -44.047 1.00 72.69 117 TYR A N 1
ATOM 988 C CA . TYR A 1 117 ? 46.022 19.212 -43.288 1.00 72.69 117 TYR A CA 1
ATOM 989 C C . TYR A 1 117 ? 45.393 17.965 -42.651 1.00 72.69 117 TYR A C 1
ATOM 991 O O . TYR A 1 117 ? 45.063 17.993 -41.467 1.00 72.69 117 TYR A O 1
ATOM 999 N N . HIS A 1 118 ? 45.328 16.839 -43.373 1.00 76.69 118 HIS A N 1
ATOM 1000 C CA . HIS A 1 118 ? 44.887 15.561 -42.812 1.00 76.69 118 HIS A CA 1
ATOM 1001 C C . HIS A 1 118 ? 45.800 15.076 -41.693 1.00 76.69 118 HIS A C 1
ATOM 1003 O O . HIS A 1 118 ? 45.293 14.657 -40.657 1.00 76.69 118 HIS A O 1
ATOM 1009 N N . LYS A 1 119 ? 47.127 15.176 -41.831 1.00 79.94 119 LYS A N 1
ATOM 1010 C CA . LYS A 1 119 ? 48.051 14.813 -40.743 1.00 79.94 119 LYS A CA 1
ATOM 1011 C C . LYS A 1 119 ? 47.817 15.653 -39.490 1.00 79.94 119 LYS A C 1
ATOM 1013 O O . LYS A 1 119 ? 47.767 15.099 -38.392 1.00 79.94 119 LYS A O 1
ATOM 1018 N N . LYS A 1 120 ? 47.617 16.967 -39.638 1.00 83.31 120 LYS A N 1
ATOM 1019 C CA . LYS A 1 120 ? 47.315 17.863 -38.511 1.00 83.31 120 LYS A CA 1
ATOM 1020 C C . LYS A 1 120 ? 45.952 17.550 -37.886 1.00 83.31 120 LYS A C 1
ATOM 1022 O O . LYS A 1 120 ? 45.833 17.525 -36.663 1.00 83.31 120 LYS A O 1
ATOM 1027 N N . LEU A 1 121 ? 44.952 17.237 -38.709 1.00 80.06 121 LEU A N 1
ATOM 1028 C CA . LEU A 1 121 ? 43.627 16.818 -38.256 1.00 80.06 121 LEU A CA 1
ATOM 1029 C C . LEU A 1 121 ? 43.695 15.495 -37.477 1.00 80.06 121 LEU A C 1
ATOM 1031 O O . LEU A 1 121 ? 43.147 15.407 -36.385 1.00 80.06 121 LEU A O 1
ATOM 1035 N N . ILE A 1 122 ? 44.420 14.496 -37.988 1.00 83.94 122 ILE A N 1
ATOM 1036 C CA . ILE A 1 122 ? 44.620 13.192 -37.338 1.00 83.94 122 ILE A CA 1
ATOM 1037 C C . ILE A 1 122 ? 45.342 13.360 -35.997 1.00 83.94 122 ILE A C 1
ATOM 1039 O O . ILE A 1 122 ? 44.962 12.730 -35.009 1.00 83.94 122 ILE A O 1
ATOM 1043 N N . LEU A 1 123 ? 46.353 14.232 -35.931 1.00 91.94 123 LEU A N 1
ATOM 1044 C CA . LEU A 1 123 ? 47.065 14.524 -34.687 1.00 91.94 123 LEU A CA 1
ATOM 1045 C C . LEU A 1 123 ? 46.139 15.178 -33.648 1.00 91.94 123 LEU A C 1
ATOM 1047 O O . LEU A 1 123 ? 46.102 14.731 -32.502 1.00 91.94 123 LEU A O 1
ATOM 1051 N N . ASN A 1 124 ? 45.335 16.163 -34.058 1.00 89.50 124 ASN A N 1
ATOM 1052 C CA . ASN A 1 124 ? 44.335 16.790 -33.192 1.00 89.50 124 ASN A CA 1
ATOM 1053 C C . ASN A 1 124 ? 43.276 15.784 -32.725 1.00 89.50 124 ASN A C 1
ATOM 1055 O O . ASN A 1 124 ? 42.944 15.751 -31.543 1.00 89.50 124 ASN A O 1
ATOM 1059 N N . PHE A 1 125 ? 42.804 14.908 -33.616 1.00 91.12 125 PHE A N 1
ATOM 1060 C CA . PHE A 1 125 ? 41.889 13.825 -33.262 1.00 91.12 125 PHE A CA 1
ATOM 1061 C C . PHE A 1 125 ? 42.498 12.881 -32.230 1.00 91.12 125 PHE A C 1
ATOM 1063 O O . PHE A 1 125 ? 41.808 12.496 -31.289 1.00 91.12 125 PHE A O 1
ATOM 1070 N N . LYS A 1 126 ? 43.784 12.537 -32.363 1.00 93.50 126 LYS A N 1
ATOM 1071 C CA . LYS A 1 126 ? 44.501 11.675 -31.414 1.00 93.50 126 LYS A CA 1
ATOM 1072 C C . LYS A 1 126 ? 44.644 12.329 -30.037 1.00 93.50 126 LYS A C 1
ATOM 1074 O O . LYS A 1 126 ? 44.493 11.651 -29.023 1.00 93.50 126 LYS A O 1
ATOM 1079 N N . ILE A 1 127 ? 44.904 13.637 -29.993 1.00 94.88 127 ILE A N 1
ATOM 1080 C CA . ILE A 1 127 ? 44.958 14.411 -28.743 1.00 94.88 127 ILE A CA 1
ATOM 1081 C C . ILE A 1 127 ? 43.573 14.454 -28.089 1.00 94.88 127 ILE A C 1
ATOM 1083 O O . ILE A 1 127 ? 43.449 14.120 -26.914 1.00 94.88 127 ILE A O 1
ATOM 1087 N N . LEU A 1 128 ? 42.528 14.770 -28.859 1.00 90.75 128 LEU A N 1
ATOM 1088 C CA . LEU A 1 128 ? 41.147 14.808 -28.372 1.00 90.75 128 LEU A CA 1
ATOM 1089 C C . LEU A 1 128 ? 40.680 13.444 -27.859 1.00 90.75 128 LEU A C 1
ATOM 1091 O O . LEU A 1 128 ? 40.106 13.357 -26.780 1.00 90.75 128 LEU A O 1
ATOM 1095 N N . THR A 1 129 ? 40.971 12.354 -28.575 1.00 88.62 129 THR A N 1
ATOM 1096 C CA . THR A 1 129 ? 40.625 11.004 -28.094 1.00 88.62 129 THR A CA 1
ATOM 1097 C C . THR A 1 129 ? 41.388 10.630 -26.832 1.00 88.62 129 THR A C 1
ATOM 1099 O O . THR A 1 129 ? 40.828 9.940 -25.983 1.00 88.62 129 THR A O 1
ATOM 1102 N N . LYS A 1 130 ? 42.637 11.083 -26.672 1.00 96.12 130 LYS A N 1
ATOM 1103 C CA . LYS A 1 130 ? 43.383 10.891 -25.424 1.00 96.12 130 LYS A CA 1
ATOM 1104 C C . LYS A 1 130 ? 42.722 11.644 -24.264 1.00 96.12 130 LYS A C 1
ATOM 1106 O O . LYS A 1 130 ? 42.475 11.032 -23.232 1.00 96.12 130 LYS A O 1
ATOM 1111 N N . GLN A 1 131 ? 42.358 12.911 -24.463 1.00 93.62 131 GLN A N 1
ATOM 1112 C CA . GLN A 1 131 ? 41.662 13.720 -23.454 1.00 93.62 131 GLN A CA 1
ATOM 1113 C C . GLN A 1 131 ? 40.300 13.127 -23.076 1.00 93.62 131 GLN A C 1
ATOM 1115 O O . GLN A 1 131 ? 39.984 13.028 -21.897 1.00 93.62 131 GLN A O 1
ATOM 1120 N N . ILE A 1 132 ? 39.518 12.658 -24.053 1.00 90.81 132 ILE A N 1
ATOM 1121 C CA . ILE A 1 132 ? 38.234 11.988 -23.793 1.00 90.81 132 ILE A CA 1
ATOM 1122 C C . ILE A 1 132 ? 38.442 10.713 -22.969 1.00 90.81 132 ILE A C 1
ATOM 1124 O O . ILE A 1 132 ? 37.678 10.457 -22.044 1.00 90.81 132 ILE A O 1
ATOM 1128 N N . LYS A 1 133 ? 39.480 9.918 -23.262 1.00 93.75 133 LYS A N 1
ATOM 1129 C CA . LYS A 1 133 ? 39.797 8.720 -22.469 1.00 93.75 133 LYS A CA 1
ATOM 1130 C C . LYS A 1 133 ? 40.197 9.061 -21.034 1.00 93.75 133 LYS A C 1
ATOM 1132 O O . LYS A 1 133 ? 39.747 8.378 -20.123 1.00 93.75 133 LYS A O 1
ATOM 1137 N N . GLU A 1 134 ? 41.002 10.102 -20.833 1.00 94.81 134 GLU A N 1
ATOM 1138 C CA . GLU A 1 134 ? 41.395 10.575 -19.498 1.00 94.81 134 GLU A CA 1
ATOM 1139 C C . GLU A 1 134 ? 40.182 11.097 -18.705 1.00 94.81 134 GLU A C 1
ATOM 1141 O O . GLU A 1 134 ? 40.013 10.734 -17.543 1.00 94.81 134 GLU A O 1
ATOM 1146 N N . ILE A 1 135 ? 39.287 11.860 -19.345 1.00 92.12 135 ILE A N 1
ATOM 1147 C CA . ILE A 1 135 ? 38.031 12.331 -18.737 1.00 92.12 135 ILE A CA 1
ATOM 1148 C C . ILE A 1 135 ? 37.120 11.153 -18.385 1.00 92.12 135 ILE A C 1
ATOM 1150 O O . ILE A 1 135 ? 36.600 11.098 -17.275 1.00 92.12 135 ILE A O 1
ATOM 1154 N N . ASN A 1 136 ? 36.949 10.189 -19.291 1.00 90.50 136 ASN A N 1
ATOM 1155 C CA . ASN A 1 136 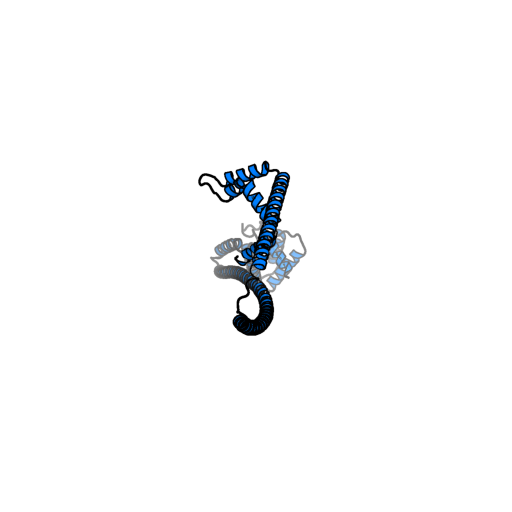? 36.104 9.023 -19.038 1.00 90.50 136 ASN A CA 1
ATOM 1156 C C . ASN A 1 136 ? 36.654 8.161 -17.898 1.00 90.50 136 ASN A C 1
ATOM 1158 O O . ASN A 1 136 ? 35.880 7.760 -17.038 1.00 90.50 136 ASN A O 1
ATOM 1162 N N . ALA A 1 137 ? 37.971 7.942 -17.839 1.00 93.31 137 ALA A N 1
ATOM 1163 C CA . ALA A 1 137 ? 38.600 7.235 -16.724 1.00 93.31 137 ALA A CA 1
ATOM 1164 C C . ALA A 1 137 ? 38.440 8.003 -15.400 1.00 93.31 137 ALA A C 1
ATOM 1166 O O . ALA A 1 137 ? 38.192 7.406 -14.355 1.00 93.31 137 ALA A O 1
ATOM 1167 N N . SER A 1 138 ? 38.540 9.336 -15.429 1.00 93.81 138 SER A N 1
ATOM 1168 C CA . SER A 1 138 ? 38.288 10.159 -14.244 1.00 93.81 138 SER A CA 1
ATOM 1169 C C . SER A 1 138 ? 36.826 10.087 -13.793 1.00 93.81 138 SER A C 1
ATOM 1171 O O . SER A 1 138 ? 36.577 9.983 -12.595 1.00 93.81 138 SER A O 1
ATOM 1173 N N . ASN A 1 139 ? 35.871 10.110 -14.724 1.00 89.31 139 ASN A N 1
ATOM 1174 C CA . ASN A 1 139 ? 34.444 9.973 -14.429 1.00 89.31 139 ASN A CA 1
ATOM 1175 C C . ASN A 1 139 ? 34.098 8.578 -13.902 1.00 89.31 139 ASN A C 1
ATOM 1177 O O . ASN A 1 139 ? 33.301 8.462 -12.980 1.00 89.31 139 ASN A O 1
ATOM 1181 N N . GLU A 1 140 ? 34.712 7.523 -14.435 1.00 90.31 140 GLU A N 1
ATOM 1182 C CA . GLU A 1 140 ? 34.524 6.155 -13.944 1.00 90.31 140 GLU A CA 1
ATOM 1183 C C . GLU A 1 140 ? 34.994 6.023 -12.488 1.00 90.31 140 GLU A C 1
ATOM 1185 O O . GLU A 1 140 ? 34.270 5.489 -11.652 1.00 90.31 140 GLU A O 1
ATOM 1190 N N . ASN A 1 141 ? 36.139 6.622 -12.140 1.00 92.06 141 ASN A N 1
ATOM 1191 C CA . ASN A 1 141 ? 36.601 6.685 -10.750 1.00 92.06 141 ASN A CA 1
ATOM 1192 C C . ASN A 1 141 ? 35.648 7.481 -9.840 1.00 92.06 141 ASN A C 1
ATOM 1194 O O . ASN A 1 141 ? 35.462 7.116 -8.678 1.00 92.06 141 ASN A O 1
ATOM 1198 N N . LEU A 1 142 ? 35.030 8.556 -10.347 1.00 90.44 142 LEU A N 1
ATOM 1199 C CA . LEU A 1 142 ? 34.010 9.305 -9.603 1.00 90.44 142 LEU A CA 1
ATOM 1200 C C . LEU A 1 142 ? 32.754 8.460 -9.370 1.00 90.44 142 LEU A C 1
ATOM 1202 O O . LEU A 1 142 ? 32.286 8.404 -8.239 1.00 90.44 142 LEU A O 1
ATOM 1206 N N . LEU A 1 143 ? 32.271 7.738 -10.385 1.00 88.25 143 LEU A N 1
ATOM 1207 C CA . LEU A 1 143 ? 31.116 6.842 -10.262 1.00 88.25 143 LEU A CA 1
ATOM 1208 C C . LEU A 1 143 ? 31.369 5.706 -9.263 1.00 88.25 143 LEU A C 1
ATOM 1210 O O . LEU A 1 143 ? 30.492 5.383 -8.466 1.00 88.25 143 LEU A O 1
ATOM 1214 N N . VAL A 1 144 ? 32.575 5.127 -9.259 1.00 91.44 144 VAL A N 1
ATOM 1215 C CA . VAL A 1 144 ? 32.973 4.110 -8.271 1.00 91.44 144 VAL A CA 1
ATOM 1216 C C . VAL A 1 144 ? 32.995 4.703 -6.858 1.00 91.44 144 VAL A C 1
ATOM 1218 O O . VAL A 1 144 ? 32.504 4.078 -5.914 1.00 91.44 144 VAL A O 1
ATOM 1221 N N . ASN A 1 145 ? 33.509 5.925 -6.693 1.00 90.94 145 ASN A N 1
ATOM 1222 C CA . ASN A 1 145 ? 33.485 6.619 -5.404 1.00 90.94 145 ASN A CA 1
ATOM 1223 C C . ASN A 1 145 ? 32.053 6.930 -4.944 1.00 90.94 145 ASN A C 1
ATOM 1225 O O . ASN A 1 145 ? 31.737 6.702 -3.776 1.00 90.94 145 ASN A O 1
ATOM 1229 N N . GLU A 1 146 ? 31.182 7.396 -5.840 1.00 88.75 146 GLU A N 1
ATOM 1230 C CA . GLU A 1 146 ? 29.764 7.641 -5.554 1.00 88.75 146 GLU A CA 1
ATOM 1231 C C . GLU A 1 146 ? 29.041 6.349 -5.161 1.00 88.75 146 GLU A C 1
ATOM 1233 O O . GLU A 1 146 ? 28.353 6.323 -4.144 1.00 88.75 146 GLU A O 1
ATOM 1238 N N . GLN A 1 147 ? 29.257 5.242 -5.878 1.00 87.12 147 GLN A N 1
ATOM 1239 C CA . GLN A 1 147 ? 28.713 3.934 -5.496 1.00 87.12 147 GLN A CA 1
ATOM 1240 C C . GLN A 1 147 ? 29.205 3.485 -4.122 1.00 87.12 147 GLN A C 1
ATOM 1242 O O . GLN A 1 147 ? 28.417 2.997 -3.316 1.00 87.12 147 GLN A O 1
ATOM 1247 N N . THR A 1 148 ? 30.485 3.699 -3.819 1.00 90.25 148 THR A N 1
ATOM 1248 C CA . THR A 1 148 ? 31.043 3.371 -2.502 1.00 90.25 148 THR A CA 1
ATOM 1249 C C . THR A 1 148 ? 30.390 4.208 -1.396 1.00 90.25 148 THR A C 1
ATOM 1251 O O . THR A 1 148 ? 30.145 3.704 -0.300 1.00 90.25 148 THR A O 1
ATOM 1254 N N . GLN A 1 149 ? 30.071 5.477 -1.667 1.00 88.88 149 GLN A N 1
ATOM 1255 C CA . GLN A 1 149 ? 29.327 6.326 -0.732 1.00 88.88 149 GLN A CA 1
ATOM 1256 C C . GLN A 1 149 ? 27.871 5.875 -0.577 1.00 88.88 149 GLN A C 1
ATOM 1258 O O . GLN A 1 149 ? 27.391 5.809 0.550 1.00 88.88 149 GLN A O 1
ATOM 1263 N N . ILE A 1 150 ? 27.192 5.505 -1.667 1.00 87.81 150 ILE A N 1
ATOM 1264 C CA . ILE A 1 150 ? 25.817 4.982 -1.633 1.00 87.81 150 ILE A CA 1
ATOM 1265 C C . ILE A 1 150 ? 25.745 3.702 -0.794 1.00 87.81 150 ILE A C 1
ATOM 1267 O O . ILE A 1 150 ? 24.850 3.571 0.035 1.00 87.81 150 ILE A O 1
ATOM 1271 N N . VAL A 1 151 ? 26.708 2.787 -0.951 1.00 90.56 151 VAL A N 1
ATOM 1272 C CA . VAL A 1 151 ? 26.779 1.564 -0.134 1.00 90.56 151 VAL A CA 1
ATOM 1273 C C . VAL A 1 151 ? 26.931 1.907 1.350 1.00 90.56 151 VAL A C 1
ATOM 1275 O O . VAL A 1 151 ? 26.181 1.382 2.167 1.00 90.56 151 VAL A O 1
ATOM 1278 N N . LYS A 1 152 ? 27.817 2.849 1.704 1.00 91.00 152 LYS A N 1
ATOM 1279 C CA . LYS A 1 152 ? 27.973 3.310 3.097 1.00 91.00 152 LYS A CA 1
ATOM 1280 C C . LYS A 1 152 ? 26.707 3.961 3.656 1.00 91.00 152 LYS A C 1
ATOM 1282 O O . LYS A 1 152 ? 26.391 3.766 4.825 1.00 91.00 152 LYS A O 1
ATOM 1287 N N . ILE A 1 153 ? 25.989 4.738 2.844 1.00 88.25 153 ILE A N 1
ATOM 1288 C CA . ILE A 1 153 ? 24.703 5.327 3.242 1.00 88.25 153 ILE A CA 1
ATOM 1289 C C . ILE A 1 153 ? 23.686 4.215 3.510 1.00 88.25 153 ILE A C 1
ATOM 1291 O O . ILE A 1 153 ? 23.050 4.236 4.556 1.00 88.25 153 ILE A O 1
ATOM 1295 N N . GLY A 1 154 ? 23.599 3.206 2.638 1.00 87.56 154 GLY A N 1
ATOM 1296 C CA . GLY A 1 154 ? 22.712 2.059 2.842 1.00 87.56 154 GLY A CA 1
ATOM 1297 C C . GLY A 1 154 ? 23.049 1.243 4.097 1.00 87.56 154 GLY A C 1
ATOM 1298 O O . GLY A 1 154 ? 22.152 0.788 4.802 1.00 87.56 154 GLY A O 1
ATOM 1299 N N . GLU A 1 155 ? 24.332 1.079 4.428 1.00 91.00 155 GLU A N 1
ATOM 1300 C CA . GLU A 1 155 ? 24.760 0.446 5.685 1.00 91.00 155 GLU A CA 1
ATOM 1301 C C . GLU A 1 155 ? 24.311 1.251 6.915 1.00 91.00 155 GLU A C 1
ATOM 1303 O O . GLU A 1 155 ? 23.749 0.679 7.850 1.00 91.00 155 GLU A O 1
ATOM 1308 N N . LEU A 1 156 ? 24.486 2.578 6.893 1.00 89.81 156 LEU A N 1
ATOM 1309 C CA . LEU A 1 156 ? 24.032 3.468 7.966 1.00 89.81 156 LEU A CA 1
ATOM 1310 C C . LEU A 1 156 ? 22.504 3.494 8.094 1.00 89.81 156 LEU A C 1
ATOM 1312 O O . LEU A 1 156 ? 21.983 3.480 9.207 1.00 89.81 156 LEU A O 1
ATOM 1316 N N . GLU A 1 157 ? 21.773 3.503 6.978 1.00 87.44 157 GLU A N 1
ATOM 1317 C CA . GLU A 1 157 ? 20.310 3.420 6.975 1.00 87.44 157 GLU A CA 1
ATOM 1318 C C . GLU A 1 157 ? 19.828 2.119 7.615 1.00 87.44 157 GLU A C 1
ATOM 1320 O O . GLU A 1 157 ? 18.923 2.151 8.447 1.00 87.44 157 GLU A O 1
ATOM 1325 N N . ASN A 1 158 ? 20.465 0.988 7.300 1.00 83.75 158 ASN A N 1
ATOM 1326 C CA . ASN A 1 158 ? 20.146 -0.297 7.921 1.00 83.75 158 ASN A CA 1
ATOM 1327 C C . ASN A 1 158 ? 20.446 -0.307 9.428 1.00 83.75 158 ASN A C 1
ATOM 1329 O O . ASN A 1 158 ? 19.662 -0.861 10.202 1.00 83.75 158 ASN A O 1
ATOM 1333 N N . GLU A 1 159 ? 21.533 0.332 9.870 1.00 88.31 159 GLU A N 1
ATOM 1334 C CA . GLU A 1 159 ? 21.831 0.493 11.299 1.00 88.31 159 GLU A CA 1
ATOM 1335 C C . GLU A 1 159 ? 20.762 1.345 12.005 1.00 88.31 159 GLU A C 1
ATOM 1337 O O . GLU A 1 159 ? 20.296 0.998 13.095 1.00 88.31 159 GLU A O 1
ATOM 1342 N N . VAL A 1 160 ? 20.325 2.441 11.375 1.00 82.88 160 VAL A N 1
ATOM 1343 C CA . VAL A 1 160 ? 19.251 3.301 11.893 1.00 82.88 160 VAL A CA 1
ATOM 1344 C C . VAL A 1 160 ? 17.921 2.548 11.933 1.00 82.88 160 VAL A C 1
ATOM 1346 O O . VAL A 1 160 ? 17.238 2.599 12.951 1.00 82.88 160 VAL A O 1
ATOM 1349 N N . LEU A 1 161 ? 17.570 1.797 10.887 1.00 77.94 161 LEU A N 1
ATOM 1350 C CA . LEU A 1 161 ? 16.376 0.943 10.842 1.00 77.94 161 LEU A CA 1
ATOM 1351 C C . LEU A 1 161 ? 16.391 -0.126 11.939 1.00 77.94 161 LEU A C 1
ATOM 1353 O O . LEU A 1 161 ? 15.363 -0.365 12.569 1.00 77.94 161 LEU A O 1
ATOM 1357 N N . GLY A 1 162 ? 17.553 -0.722 12.221 1.00 79.12 162 GLY A N 1
ATOM 1358 C CA . GLY A 1 162 ? 17.730 -1.632 13.353 1.00 79.12 162 GLY A CA 1
ATOM 1359 C C . GLY A 1 162 ? 17.378 -0.967 14.687 1.00 79.12 162 GLY A C 1
ATOM 1360 O O . GLY A 1 162 ? 16.575 -1.503 15.451 1.00 79.12 162 GLY A O 1
ATOM 1361 N N . LYS A 1 163 ? 17.893 0.246 14.925 1.00 79.38 163 LYS A N 1
ATOM 1362 C CA . LYS A 1 163 ? 17.605 1.032 16.140 1.00 79.38 163 LYS A CA 1
ATOM 1363 C C . LYS A 1 163 ? 16.153 1.522 16.210 1.00 79.38 163 LYS A C 1
ATOM 1365 O O . LYS A 1 163 ? 15.585 1.608 17.296 1.00 79.38 163 LYS A O 1
ATOM 1370 N N . VAL A 1 164 ? 15.528 1.829 15.071 1.00 71.25 164 VAL A N 1
ATOM 1371 C CA . VAL A 1 164 ? 14.105 2.208 14.995 1.00 71.25 164 VAL A CA 1
ATOM 1372 C C . VAL A 1 164 ? 13.203 1.009 15.284 1.00 71.25 164 VAL A C 1
ATOM 1374 O O . VAL A 1 164 ? 12.223 1.141 16.007 1.00 71.25 164 VAL A O 1
ATOM 1377 N N . ASN A 1 165 ? 13.544 -0.188 14.811 1.00 67.50 165 ASN A N 1
ATOM 1378 C CA . ASN A 1 165 ? 12.785 -1.389 15.160 1.00 67.50 165 ASN A CA 1
ATOM 1379 C C . ASN A 1 165 ? 12.872 -1.691 16.667 1.00 67.50 165 ASN A C 1
ATOM 1381 O O . ASN A 1 165 ? 11.870 -2.045 17.291 1.00 67.50 165 ASN A O 1
ATOM 1385 N N . GLU A 1 166 ? 14.031 -1.460 17.282 1.00 69.06 166 GLU A N 1
ATOM 1386 C CA . GLU A 1 166 ? 14.202 -1.561 18.734 1.00 69.06 166 GLU A CA 1
ATOM 1387 C C . GLU A 1 166 ? 13.352 -0.519 19.493 1.00 69.06 166 GLU A C 1
ATOM 1389 O O . GLU A 1 166 ? 12.730 -0.840 20.507 1.00 69.06 166 GLU A O 1
ATOM 1394 N N . SER A 1 167 ? 13.205 0.700 18.959 1.00 62.38 167 SER A N 1
ATOM 1395 C CA . SER A 1 167 ? 12.317 1.717 19.541 1.00 62.38 167 SER A CA 1
ATOM 1396 C C . SER A 1 167 ? 10.822 1.430 19.321 1.00 62.38 167 SER A C 1
ATOM 1398 O O . SER A 1 167 ? 10.006 1.757 20.184 1.00 62.38 167 SER A O 1
ATOM 1400 N N . THR A 1 168 ? 10.438 0.748 18.234 1.00 62.59 168 THR A N 1
ATOM 1401 C CA . THR A 1 168 ? 9.048 0.284 18.039 1.00 62.59 168 THR A CA 1
ATOM 1402 C C . THR A 1 168 ? 8.654 -0.839 18.998 1.00 62.59 168 THR A C 1
ATOM 1404 O O . THR A 1 168 ? 7.503 -0.888 19.433 1.00 62.59 168 THR A O 1
ATOM 1407 N N . LEU A 1 169 ? 9.599 -1.694 19.409 1.00 61.44 169 LEU A N 1
ATOM 1408 C CA . LEU A 1 169 ? 9.369 -2.662 20.487 1.00 61.44 169 LEU A CA 1
ATOM 1409 C C . LEU A 1 169 ? 9.078 -1.948 21.815 1.00 61.44 169 LEU A C 1
ATOM 1411 O O . LEU A 1 169 ? 8.114 -2.300 22.492 1.00 61.44 169 LEU A O 1
ATOM 1415 N N . LEU A 1 170 ? 9.816 -0.874 22.121 1.00 67.25 170 LEU A N 1
ATOM 1416 C CA . LEU A 1 170 ? 9.533 -0.007 23.271 1.00 67.25 170 LEU A CA 1
ATOM 1417 C C . LEU A 1 170 ? 8.163 0.689 23.180 1.00 67.25 170 LEU A C 1
ATOM 1419 O O . LEU A 1 170 ? 7.490 0.837 24.197 1.00 67.25 170 LEU A O 1
ATOM 1423 N N . SER A 1 171 ? 7.712 1.079 21.983 1.00 67.62 171 SER A N 1
ATOM 1424 C CA . SER A 1 171 ? 6.378 1.672 21.787 1.00 67.62 171 SER A CA 1
ATOM 1425 C C . SER A 1 171 ? 5.252 0.698 22.144 1.00 67.62 171 SER A C 1
ATOM 1427 O O . SER A 1 171 ? 4.290 1.088 22.804 1.00 67.62 171 SER A O 1
ATOM 1429 N N . ASN A 1 172 ? 5.384 -0.575 21.765 1.00 69.38 172 ASN A N 1
ATOM 1430 C CA . ASN A 1 172 ? 4.384 -1.595 22.090 1.00 69.38 172 ASN A CA 1
ATOM 1431 C C . ASN A 1 172 ? 4.289 -1.855 23.601 1.00 69.38 172 ASN A C 1
ATOM 1433 O O . ASN A 1 172 ? 3.206 -2.134 24.117 1.00 69.38 172 ASN A O 1
ATOM 1437 N N . ASP A 1 173 ? 5.404 -1.747 24.322 1.00 74.38 173 ASP A N 1
ATOM 1438 C CA . ASP A 1 173 ? 5.410 -1.887 25.778 1.00 74.38 173 ASP A CA 1
ATOM 1439 C C . ASP A 1 173 ? 4.840 -0.644 26.481 1.00 74.38 173 ASP A C 1
ATOM 1441 O O . ASP A 1 173 ? 4.159 -0.774 27.500 1.00 74.38 173 ASP A O 1
ATOM 1445 N N . ILE A 1 174 ? 5.013 0.550 25.902 1.00 76.56 174 ILE A N 1
ATOM 1446 C CA . ILE A 1 174 ? 4.366 1.781 26.380 1.00 76.56 174 ILE A CA 1
ATOM 1447 C C . ILE A 1 174 ? 2.841 1.691 26.249 1.00 76.56 174 ILE A C 1
ATOM 1449 O O . ILE A 1 174 ? 2.131 2.086 27.174 1.00 76.56 174 ILE A O 1
ATOM 1453 N N . ASP A 1 175 ? 2.320 1.159 25.144 1.00 74.56 175 ASP A N 1
ATOM 1454 C CA . ASP A 1 175 ? 0.869 1.046 24.962 1.00 74.56 175 ASP A CA 1
ATOM 1455 C C . ASP A 1 175 ? 0.251 0.003 25.906 1.00 74.56 175 ASP A C 1
ATOM 1457 O O . ASP A 1 175 ? -0.776 0.276 26.528 1.00 74.56 175 ASP A O 1
ATOM 1461 N N . LYS A 1 176 ? 0.940 -1.118 26.165 1.00 80.00 176 LYS A N 1
ATOM 1462 C CA . LYS A 1 176 ? 0.534 -2.059 27.227 1.00 80.00 176 LYS A CA 1
ATOM 1463 C C . LYS A 1 176 ? 0.538 -1.413 28.615 1.00 80.00 176 LYS A C 1
ATOM 1465 O O . LYS A 1 176 ? -0.337 -1.703 29.429 1.00 80.00 176 LYS A O 1
ATOM 1470 N N . LEU A 1 177 ? 1.508 -0.543 28.907 1.00 79.31 177 LEU A N 1
ATOM 1471 C CA . LEU A 1 177 ? 1.559 0.176 30.183 1.00 79.31 177 LEU A CA 1
ATOM 1472 C C . LEU A 1 177 ? 0.411 1.180 30.326 1.00 79.31 177 LEU A C 1
ATOM 1474 O O . LEU A 1 177 ? -0.135 1.302 31.422 1.00 79.31 177 LEU A O 1
ATOM 1478 N N . LYS A 1 178 ? -0.006 1.850 29.244 1.00 85.38 178 LYS A N 1
ATOM 1479 C CA . LYS A 1 178 ? -1.183 2.738 29.264 1.00 85.38 178 LYS A CA 1
ATOM 1480 C C . LYS A 1 178 ? -2.463 1.980 29.602 1.00 85.38 178 LYS A C 1
ATOM 1482 O O . LYS A 1 178 ? -3.223 2.450 30.444 1.00 85.38 178 LYS A O 1
ATOM 1487 N N . ASP A 1 179 ? -2.667 0.799 29.022 1.00 83.38 179 ASP A N 1
ATOM 1488 C CA . ASP A 1 179 ? -3.841 -0.031 29.321 1.00 83.38 179 ASP A CA 1
ATOM 1489 C C . ASP A 1 179 ? -3.861 -0.490 30.788 1.00 83.38 179 ASP A C 1
ATOM 1491 O O . ASP A 1 179 ? -4.913 -0.526 31.431 1.00 83.38 179 ASP A O 1
ATOM 1495 N N . ILE A 1 180 ? -2.690 -0.804 31.356 1.00 85.81 180 ILE A N 1
ATOM 1496 C CA . ILE A 1 180 ? -2.563 -1.143 32.780 1.00 85.81 180 ILE A CA 1
ATOM 1497 C C . ILE A 1 180 ? -2.893 0.070 33.658 1.00 85.81 180 ILE A C 1
ATOM 1499 O O . ILE A 1 180 ? -3.635 -0.077 34.630 1.00 85.81 180 ILE A O 1
ATOM 1503 N N . ILE A 1 181 ? -2.384 1.259 33.319 1.00 87.88 181 ILE A N 1
ATOM 1504 C CA . ILE A 1 181 ? -2.666 2.499 34.058 1.00 87.88 181 ILE A CA 1
ATOM 1505 C C . ILE A 1 181 ? -4.166 2.807 34.028 1.00 87.88 181 ILE A C 1
ATOM 1507 O O . ILE A 1 181 ? -4.756 3.010 35.087 1.00 87.88 181 ILE A O 1
ATOM 1511 N N . LEU A 1 182 ? -4.801 2.736 32.856 1.00 90.06 182 LEU A N 1
ATOM 1512 C CA . LEU A 1 182 ? -6.233 2.995 32.706 1.00 90.06 182 LEU A CA 1
ATOM 1513 C C . LEU A 1 182 ? -7.080 2.017 33.541 1.00 90.06 182 LEU A C 1
ATOM 1515 O O . LEU A 1 182 ? -8.032 2.412 34.214 1.00 90.06 182 LEU A O 1
ATOM 1519 N N . ASN A 1 183 ? -6.705 0.735 33.562 1.00 88.75 183 ASN A N 1
ATOM 1520 C CA . ASN A 1 183 ? -7.373 -0.262 34.401 1.00 88.75 183 ASN A CA 1
ATOM 1521 C C . ASN A 1 183 ? -7.194 0.007 35.903 1.00 88.75 183 ASN A C 1
ATOM 1523 O O . ASN A 1 183 ? -8.122 -0.217 36.684 1.00 88.75 183 ASN A O 1
ATOM 1527 N N . LEU A 1 184 ? -6.021 0.486 36.326 1.00 90.38 184 LEU A N 1
ATOM 1528 C CA . LEU A 1 184 ? -5.765 0.847 37.721 1.00 90.38 184 LEU A CA 1
ATOM 1529 C C . LEU A 1 184 ? -6.545 2.096 38.147 1.00 90.38 184 LEU A C 1
ATOM 1531 O O . LEU A 1 184 ? -7.075 2.120 39.258 1.00 90.38 184 LEU A O 1
ATOM 1535 N N . GLU A 1 185 ? -6.661 3.097 37.275 1.00 90.31 185 GLU A N 1
ATOM 1536 C CA . GLU A 1 185 ? -7.453 4.308 37.522 1.00 90.31 185 GLU A CA 1
ATOM 1537 C C . GLU A 1 185 ? -8.938 3.977 37.694 1.00 90.31 185 GLU A C 1
ATOM 1539 O O . GLU A 1 185 ? -9.535 4.350 38.706 1.00 90.31 185 GLU A O 1
ATOM 1544 N N . ASN A 1 186 ? -9.502 3.171 36.790 1.00 88.75 186 ASN A N 1
ATOM 1545 C CA . ASN A 1 186 ? -10.892 2.718 36.884 1.00 88.75 186 ASN A CA 1
ATOM 1546 C C . ASN A 1 186 ? -11.159 1.955 38.193 1.00 88.75 186 ASN A C 1
ATOM 1548 O O . ASN A 1 186 ? -12.156 2.194 38.877 1.00 88.75 186 ASN A O 1
ATOM 1552 N N . LYS A 1 187 ? -10.237 1.066 38.587 1.00 90.94 187 LYS A N 1
ATOM 1553 C CA . LYS A 1 187 ? -10.353 0.296 39.834 1.00 90.94 187 LYS A CA 1
ATOM 1554 C C . LYS A 1 187 ? -10.226 1.175 41.083 1.00 90.94 187 LYS A C 1
ATOM 1556 O O . LYS A 1 187 ? -10.892 0.924 42.086 1.00 90.94 187 LYS A O 1
ATOM 1561 N N . SER A 1 188 ? -9.379 2.202 41.031 1.00 89.62 188 SER A N 1
ATOM 1562 C CA . SER A 1 188 ? -9.248 3.208 42.091 1.00 89.62 188 SER A CA 1
ATOM 1563 C C . SER A 1 188 ? -10.543 4.008 42.260 1.00 89.62 188 SER A C 1
ATOM 1565 O O . SER A 1 188 ? -11.012 4.206 43.383 1.00 89.62 188 SER A O 1
ATOM 1567 N N . GLU A 1 189 ? -11.175 4.411 41.155 1.00 91.06 189 GLU A N 1
ATOM 1568 C CA . GLU A 1 189 ? -12.449 5.134 41.181 1.00 91.06 189 GLU A CA 1
ATOM 1569 C C . GLU A 1 189 ? -13.586 4.277 41.760 1.00 91.06 189 GLU A C 1
ATOM 1571 O O . GLU A 1 189 ? -14.359 4.747 42.599 1.00 91.06 189 GLU A O 1
ATOM 1576 N N . GLU A 1 190 ? -13.656 2.997 41.383 1.00 89.06 190 GLU A N 1
ATOM 1577 C CA . GLU A 1 190 ? -14.627 2.047 41.934 1.00 89.06 190 GLU A CA 1
ATOM 1578 C C . GLU A 1 190 ? -14.451 1.860 43.450 1.00 89.06 190 GLU A C 1
ATOM 1580 O O . GLU A 1 190 ? -15.422 1.931 44.209 1.00 89.06 190 GLU A O 1
ATOM 1585 N N . LEU A 1 191 ? -13.207 1.699 43.915 1.00 88.31 191 LEU A N 1
ATOM 1586 C CA . LEU A 1 191 ? -12.890 1.603 45.343 1.00 88.31 191 LEU A CA 1
ATOM 1587 C C . LEU A 1 191 ? -13.269 2.874 46.110 1.00 88.31 191 LEU A C 1
ATOM 1589 O O . LEU A 1 191 ? -13.767 2.784 47.235 1.00 88.31 191 LEU A O 1
ATOM 1593 N N . ASN A 1 192 ? -13.074 4.052 45.517 1.00 86.19 192 ASN A N 1
ATOM 1594 C CA . ASN A 1 192 ? -13.477 5.313 46.135 1.00 86.19 192 ASN A CA 1
ATOM 1595 C C . ASN A 1 192 ? -15.003 5.419 46.263 1.00 86.19 192 ASN A C 1
ATOM 1597 O O . ASN A 1 192 ? -15.489 5.752 47.344 1.00 86.19 192 ASN A O 1
ATOM 1601 N N . LYS A 1 193 ? -15.764 5.028 45.231 1.00 88.06 193 LYS A N 1
ATOM 1602 C CA . LYS A 1 193 ? -17.238 4.964 45.295 1.00 88.06 193 LYS A CA 1
ATOM 1603 C C . LYS A 1 193 ? -17.720 3.995 46.378 1.00 88.06 193 LYS A C 1
ATOM 1605 O O . LYS A 1 193 ? -18.614 4.322 47.161 1.00 88.06 193 LYS A O 1
ATOM 1610 N N . GLN A 1 194 ? -17.094 2.821 46.485 1.00 84.88 194 GLN A N 1
ATOM 1611 C CA . GLN A 1 194 ? -17.401 1.869 47.556 1.00 84.88 194 GLN A CA 1
ATOM 1612 C C . GLN A 1 194 ? -17.101 2.462 48.937 1.00 84.88 194 GLN A C 1
ATOM 1614 O O . GLN A 1 194 ? -17.940 2.390 49.837 1.00 84.88 194 GLN A O 1
ATOM 1619 N N . LYS A 1 195 ? -15.940 3.102 49.104 1.00 89.25 195 LYS A N 1
ATOM 1620 C CA . LYS A 1 195 ? -15.547 3.750 50.360 1.00 89.25 195 LYS A CA 1
ATOM 1621 C C . LYS A 1 195 ? -16.538 4.834 50.784 1.00 89.25 195 LYS A C 1
ATOM 1623 O O . LYS A 1 195 ? -16.909 4.864 51.957 1.00 89.25 195 LYS A O 1
ATOM 1628 N N . GLU A 1 196 ? -16.987 5.684 49.863 1.00 86.31 196 GLU A N 1
ATOM 1629 C CA . GLU A 1 196 ? -17.993 6.716 50.142 1.00 86.31 196 GLU A CA 1
ATOM 1630 C C . GLU A 1 196 ? -19.322 6.103 50.589 1.00 86.31 196 GLU A C 1
ATOM 1632 O O . GLU A 1 196 ? -19.851 6.493 51.630 1.00 86.31 196 GLU A O 1
ATOM 1637 N N . SER A 1 197 ? -19.799 5.059 49.905 1.00 82.44 197 SER A N 1
ATOM 1638 C CA . SER A 1 197 ? -21.048 4.381 50.282 1.00 82.44 197 SER A CA 1
ATOM 1639 C C . SER A 1 197 ? -21.008 3.774 51.695 1.00 82.44 197 SER A C 1
ATOM 1641 O O . SER A 1 197 ? -21.984 3.855 52.449 1.00 82.44 197 SER A O 1
ATOM 1643 N N . VAL A 1 198 ? -19.861 3.211 52.099 1.00 80.69 198 VAL A N 1
ATOM 1644 C CA . VAL A 1 198 ? -19.655 2.668 53.451 1.00 80.69 198 VAL A CA 1
ATOM 1645 C C . VAL A 1 198 ? -19.591 3.791 54.481 1.00 80.69 198 VAL A C 1
ATOM 1647 O O . VAL A 1 198 ? -20.120 3.652 55.585 1.00 80.69 198 VAL A O 1
ATOM 1650 N N . LEU A 1 199 ? -18.945 4.906 54.139 1.00 84.19 199 LEU A N 1
ATOM 1651 C CA . LEU A 1 199 ? -18.820 6.056 55.025 1.00 84.19 199 LEU A CA 1
ATOM 1652 C C . LEU A 1 199 ? -20.183 6.714 55.275 1.00 84.19 199 LEU A C 1
ATOM 1654 O O . LEU A 1 199 ? -20.497 7.048 56.417 1.00 84.19 199 LEU A O 1
ATOM 1658 N N . ASP A 1 200 ? -21.018 6.817 54.243 1.00 82.38 200 ASP A N 1
ATOM 1659 C CA . ASP A 1 200 ? -22.391 7.307 54.358 1.00 82.38 200 ASP A CA 1
ATOM 1660 C C . ASP A 1 200 ? -23.273 6.362 55.173 1.00 82.38 200 ASP A C 1
ATOM 1662 O O . ASP A 1 200 ? -24.039 6.822 56.024 1.00 82.38 200 ASP A O 1
ATOM 1666 N N . ARG A 1 201 ? -23.117 5.041 55.002 1.00 74.81 201 ARG A N 1
ATOM 1667 C CA . ARG A 1 201 ? -23.787 4.058 55.867 1.00 74.81 201 ARG A CA 1
ATOM 1668 C C . ARG A 1 201 ? -23.386 4.250 57.330 1.00 74.81 201 ARG A C 1
ATOM 1670 O O . ARG A 1 201 ? -24.258 4.422 58.171 1.00 74.81 201 ARG A O 1
ATOM 1677 N N . ARG A 1 202 ? -22.085 4.367 57.621 1.00 73.69 202 ARG A N 1
ATOM 1678 C CA . ARG A 1 202 ? -21.593 4.618 58.986 1.00 73.69 202 ARG A CA 1
ATOM 1679 C C . ARG A 1 202 ? -22.099 5.932 59.574 1.00 73.69 202 ARG A C 1
ATOM 1681 O O . ARG A 1 202 ? -22.419 5.966 60.755 1.00 73.69 202 ARG A O 1
ATOM 1688 N N . LYS A 1 203 ? -22.171 7.012 58.788 1.00 80.12 203 LYS A N 1
ATOM 1689 C CA . LYS A 1 203 ? -22.725 8.298 59.249 1.00 80.12 203 LYS A CA 1
ATOM 1690 C C . LYS A 1 203 ? -24.199 8.167 59.629 1.00 80.12 203 LYS A C 1
ATOM 1692 O O . LYS A 1 203 ? -24.592 8.692 60.671 1.00 80.12 203 LYS A O 1
ATOM 1697 N N . ARG A 1 204 ? -24.994 7.452 58.821 1.00 74.69 204 ARG A N 1
ATOM 1698 C CA . ARG A 1 204 ? -26.398 7.151 59.142 1.00 74.69 204 ARG A CA 1
ATOM 1699 C C . ARG A 1 204 ? -26.496 6.362 60.443 1.00 74.69 204 ARG A C 1
ATOM 1701 O O . ARG A 1 204 ? -27.186 6.818 61.353 1.00 74.69 204 ARG A O 1
ATOM 1708 N N . ASP A 1 205 ? -25.727 5.284 60.570 1.00 75.88 205 ASP A N 1
ATOM 1709 C CA . ASP A 1 205 ? -25.708 4.446 61.773 1.00 75.88 205 ASP A CA 1
ATOM 1710 C C . ASP A 1 205 ? -25.329 5.257 63.023 1.00 75.88 205 ASP A C 1
ATOM 1712 O O . ASP A 1 205 ? -25.985 5.159 64.057 1.00 75.88 205 ASP A O 1
ATOM 1716 N N . LEU A 1 206 ? -24.313 6.123 62.931 1.00 74.62 206 LEU A N 1
ATOM 1717 C CA . LEU A 1 206 ? -23.874 6.960 64.051 1.00 74.62 206 LEU A CA 1
ATOM 1718 C C . LEU A 1 206 ? -24.940 7.989 64.452 1.00 74.62 206 LEU A C 1
ATOM 1720 O O . LEU A 1 206 ? -25.217 8.171 65.636 1.00 74.62 206 LEU A O 1
ATOM 1724 N N . SER A 1 207 ? -25.560 8.645 63.464 1.00 77.62 207 SER A N 1
ATOM 1725 C CA . SER A 1 207 ? -26.643 9.605 63.706 1.00 77.62 207 SER A CA 1
ATOM 1726 C C . SER A 1 207 ? -27.845 8.946 64.382 1.00 77.62 207 SER A C 1
ATOM 1728 O O . SER A 1 207 ? -28.513 9.567 65.207 1.00 77.62 207 SER A O 1
ATOM 1730 N N . PHE A 1 208 ? -28.086 7.674 64.068 1.00 73.75 208 PHE A N 1
ATOM 1731 C CA . PHE A 1 208 ? -29.140 6.880 64.670 1.00 73.75 208 PHE A CA 1
ATOM 1732 C C . PHE A 1 208 ? -28.814 6.494 66.116 1.00 73.75 208 PHE A C 1
ATOM 1734 O O . PHE A 1 208 ? -29.642 6.711 66.998 1.00 73.75 208 PHE A O 1
ATOM 1741 N N . ILE A 1 209 ? -27.594 6.015 66.383 1.00 71.81 209 ILE A N 1
ATOM 1742 C CA . ILE A 1 209 ? -27.133 5.701 67.745 1.00 71.81 209 ILE A CA 1
ATOM 1743 C C . ILE A 1 209 ? -27.275 6.924 68.661 1.00 71.81 209 ILE A C 1
ATOM 1745 O O . ILE A 1 209 ? -27.833 6.808 69.748 1.00 71.81 209 ILE A O 1
ATOM 1749 N N . LEU A 1 210 ? -26.869 8.109 68.196 1.00 74.25 210 LEU A N 1
ATOM 1750 C CA . LEU A 1 210 ? -27.005 9.354 68.963 1.00 74.25 210 LEU A CA 1
ATOM 1751 C C . LEU A 1 210 ? -28.471 9.716 69.259 1.00 74.25 210 LEU A C 1
ATOM 1753 O O . LEU A 1 210 ? -28.786 10.220 70.336 1.00 74.25 210 LEU A O 1
ATOM 1757 N N . ARG A 1 211 ? -29.393 9.460 68.319 1.00 75.56 211 ARG A N 1
ATOM 1758 C CA . ARG A 1 211 ? -30.835 9.661 68.553 1.00 75.56 211 ARG A CA 1
ATOM 1759 C C . ARG A 1 211 ? -31.377 8.686 69.595 1.00 75.56 211 ARG A C 1
ATOM 1761 O O . ARG A 1 211 ? -32.180 9.100 70.427 1.00 75.56 211 ARG A O 1
ATOM 1768 N N . LEU A 1 212 ? -30.933 7.430 69.571 1.00 71.62 212 LEU A N 1
ATOM 1769 C CA . LEU A 1 212 ? -31.323 6.431 70.565 1.00 71.62 212 LEU A CA 1
ATOM 1770 C C . LEU A 1 212 ? -30.816 6.780 71.965 1.00 71.62 212 LEU A C 1
ATOM 1772 O O . LEU A 1 212 ? -31.596 6.712 72.909 1.00 71.62 212 LEU A O 1
ATOM 1776 N N . GLU A 1 213 ? -29.562 7.212 72.103 1.00 72.75 213 GLU A N 1
ATOM 1777 C CA . GLU A 1 213 ? -29.016 7.644 73.399 1.00 72.75 213 GLU A CA 1
ATOM 1778 C C . GLU A 1 213 ? -29.803 8.833 73.974 1.00 72.75 213 GLU A C 1
ATOM 1780 O O . GLU A 1 213 ? -30.125 8.863 75.162 1.00 72.75 213 GLU A O 1
ATOM 1785 N N . ASN A 1 214 ? -30.209 9.784 73.127 1.00 73.44 214 ASN A N 1
ATOM 1786 C CA . ASN A 1 214 ? -31.070 10.889 73.553 1.00 73.44 214 ASN A CA 1
ATOM 1787 C C . ASN A 1 214 ? -32.464 10.421 74.010 1.00 73.44 214 ASN A C 1
ATOM 1789 O O . ASN A 1 214 ? -33.006 10.966 74.971 1.00 73.44 214 ASN A O 1
ATOM 1793 N N . LEU A 1 215 ? -33.044 9.412 73.356 1.00 71.88 215 LEU A N 1
ATOM 1794 C CA . LEU A 1 215 ? -34.325 8.826 73.766 1.00 71.88 215 LEU A CA 1
ATOM 1795 C C . LEU A 1 215 ? -34.211 8.028 75.068 1.00 71.88 215 LEU A C 1
ATOM 1797 O O . LEU A 1 215 ? -35.124 8.075 75.889 1.00 71.88 215 LEU A O 1
ATOM 1801 N N . GLU A 1 216 ? -33.097 7.329 75.281 1.00 68.25 216 GLU A N 1
ATOM 1802 C CA . GLU A 1 216 ? -32.812 6.611 76.525 1.00 68.25 216 GLU A CA 1
ATOM 1803 C C . GLU A 1 216 ? -32.713 7.584 77.710 1.00 68.25 216 GLU A C 1
ATOM 1805 O O . GLU A 1 216 ? -33.326 7.362 78.756 1.00 68.25 216 GLU A O 1
ATOM 1810 N N . ASN A 1 217 ? -32.052 8.729 77.514 1.00 71.12 217 ASN A N 1
ATOM 1811 C CA . ASN A 1 217 ? -32.010 9.803 78.508 1.00 71.12 217 ASN A CA 1
ATOM 1812 C C . ASN A 1 217 ? -33.409 10.357 78.830 1.00 71.12 217 ASN A C 1
ATOM 1814 O O . ASN A 1 217 ? -33.713 10.614 79.994 1.00 71.12 217 ASN A O 1
ATOM 1818 N N . LEU A 1 218 ? -34.284 10.490 77.825 1.00 66.94 218 LEU A N 1
ATOM 1819 C CA . LEU A 1 218 ? -35.677 10.914 78.012 1.00 66.94 218 LEU A CA 1
ATOM 1820 C C . LEU A 1 218 ? -36.541 9.843 78.697 1.00 66.94 218 LEU A C 1
ATOM 1822 O O . LEU A 1 218 ? -37.467 10.187 79.426 1.00 66.94 218 LEU A O 1
ATOM 1826 N N . TYR A 1 219 ? -36.254 8.554 78.496 1.00 63.84 219 TYR A N 1
ATOM 1827 C CA . TYR A 1 219 ? -37.008 7.445 79.095 1.00 63.84 219 TYR A CA 1
ATOM 1828 C C . TYR A 1 219 ? -36.888 7.382 80.622 1.00 63.84 219 TYR A C 1
ATOM 1830 O O . TYR A 1 219 ? -37.821 6.961 81.315 1.00 63.84 219 TYR A O 1
ATOM 1838 N N . ASN A 1 220 ? -35.739 7.803 81.151 1.00 64.19 220 ASN A N 1
ATOM 1839 C CA . ASN A 1 220 ? -35.490 7.824 82.589 1.00 64.19 220 ASN A CA 1
ATOM 1840 C C . ASN A 1 220 ? -36.363 8.856 83.331 1.00 64.19 220 ASN A C 1
ATOM 1842 O O . ASN A 1 220 ? -36.522 8.754 84.548 1.00 64.19 220 ASN A O 1
ATOM 1846 N N . ASP A 1 221 ? -37.016 9.773 82.610 1.00 68.12 221 ASP A N 1
ATOM 1847 C CA . ASP A 1 221 ? -38.088 10.615 83.136 1.00 68.12 221 ASP A CA 1
ATOM 1848 C C . ASP A 1 221 ? -39.437 9.859 83.129 1.00 68.12 221 ASP A C 1
ATOM 1850 O O . ASP A 1 221 ? -39.962 9.448 82.088 1.00 68.12 221 ASP A O 1
ATOM 1854 N N . LYS A 1 222 ? -40.020 9.661 84.322 1.00 61.12 222 LYS A N 1
ATOM 1855 C CA . LYS A 1 222 ? -41.257 8.885 84.545 1.00 61.12 222 LYS A CA 1
ATOM 1856 C C . LYS A 1 222 ? -42.445 9.381 83.710 1.00 61.12 222 LYS A C 1
ATOM 1858 O O . LYS A 1 222 ? -43.288 8.558 83.354 1.00 61.12 222 LYS A O 1
ATOM 1863 N N . ASN A 1 223 ? -42.504 10.671 83.379 1.00 65.56 223 ASN A N 1
ATOM 1864 C CA . ASN A 1 223 ? -43.622 11.261 82.634 1.00 65.56 223 ASN A CA 1
ATOM 1865 C C . ASN A 1 223 ? -43.511 11.069 81.108 1.00 65.56 223 ASN A C 1
ATOM 1867 O O . ASN A 1 223 ? -44.495 11.239 80.390 1.00 65.56 223 ASN A O 1
ATOM 1871 N N . SER A 1 224 ? -42.342 10.662 80.607 1.00 55.78 224 SER A N 1
ATOM 1872 C CA . SER A 1 224 ? -42.011 10.635 79.172 1.00 55.78 224 SER A CA 1
ATOM 1873 C C . SER A 1 224 ? -42.159 9.258 78.521 1.00 55.78 224 SER A C 1
ATOM 1875 O O . SER A 1 224 ? -42.094 9.127 77.297 1.00 55.78 224 SER A O 1
ATOM 1877 N N . ARG A 1 225 ? -42.359 8.204 79.321 1.00 57.09 225 ARG A N 1
ATOM 1878 C CA . ARG A 1 225 ? -42.257 6.800 78.876 1.00 57.09 225 ARG A CA 1
ATOM 1879 C C . ARG A 1 225 ? -43.192 6.436 77.721 1.00 57.09 225 ARG A C 1
ATOM 1881 O O . ARG A 1 225 ? -42.810 5.659 76.848 1.00 57.09 225 ARG A O 1
ATOM 1888 N N . HIS A 1 226 ? -44.393 7.015 77.683 1.00 53.34 226 HIS A N 1
ATOM 1889 C CA . HIS A 1 226 ? -45.369 6.729 76.627 1.00 53.34 226 HIS A CA 1
ATOM 1890 C C . HIS A 1 226 ? -44.947 7.316 75.268 1.00 53.34 226 HIS A C 1
ATOM 1892 O O . HIS A 1 226 ? -45.110 6.672 74.234 1.00 53.34 226 HIS A O 1
ATOM 1898 N N . TYR A 1 227 ? -44.314 8.494 75.271 1.00 57.12 227 TYR A N 1
ATOM 1899 C CA . TYR A 1 227 ? -43.794 9.135 74.060 1.00 57.12 227 TYR A CA 1
ATOM 1900 C C . TYR A 1 227 ? -42.560 8.420 73.507 1.00 57.12 227 TYR A C 1
ATOM 1902 O O . TYR A 1 227 ? -42.429 8.280 72.289 1.00 57.12 227 TYR A O 1
ATOM 1910 N N . VAL A 1 228 ? -41.689 7.920 74.389 1.00 59.44 228 VAL A N 1
ATOM 1911 C CA . VAL A 1 228 ? -40.489 7.164 73.999 1.00 59.44 228 VAL A CA 1
ATOM 1912 C C . VAL A 1 228 ? -40.853 5.829 73.339 1.00 59.44 228 VAL A C 1
ATOM 1914 O O . VAL A 1 228 ? -40.282 5.476 72.312 1.00 59.44 228 VAL A O 1
ATOM 1917 N N . SER A 1 229 ? -41.861 5.122 73.857 1.00 58.81 229 SER A N 1
ATOM 1918 C CA . SER A 1 229 ? -42.375 3.888 73.240 1.00 58.81 229 SER A CA 1
ATOM 1919 C C . SER A 1 229 ? -42.822 4.096 71.789 1.00 58.81 229 SER A C 1
ATOM 1921 O O . SER A 1 229 ? -42.412 3.366 70.883 1.00 58.81 229 SER A O 1
ATOM 1923 N N . TYR A 1 230 ? -43.624 5.137 71.553 1.00 59.50 230 TYR A N 1
ATOM 1924 C CA . TYR A 1 230 ? -44.148 5.428 70.223 1.00 59.50 230 TYR A CA 1
ATOM 1925 C C . TYR A 1 230 ? -43.038 5.828 69.241 1.00 59.50 230 TYR A C 1
ATOM 1927 O O . TYR A 1 230 ? -43.051 5.419 68.080 1.00 59.50 230 TYR A O 1
ATOM 1935 N N . SER A 1 231 ? -42.030 6.572 69.710 1.00 59.59 231 SER A N 1
ATOM 1936 C CA . SER A 1 231 ? -40.882 6.935 68.873 1.00 59.59 231 SER A CA 1
ATOM 1937 C C . SER A 1 231 ? -40.013 5.719 68.532 1.00 59.59 231 SER A C 1
ATOM 1939 O O . SER A 1 231 ? -39.646 5.571 67.369 1.00 59.59 231 SER A O 1
ATOM 1941 N N . ILE A 1 232 ? -39.768 4.792 69.466 1.00 62.97 232 ILE A N 1
ATOM 1942 C CA . ILE A 1 232 ? -39.033 3.539 69.195 1.00 62.97 232 ILE A CA 1
ATOM 1943 C C . ILE A 1 232 ? -39.727 2.693 68.110 1.00 62.97 232 ILE A C 1
ATOM 1945 O O . ILE A 1 232 ? -39.052 2.148 67.236 1.00 62.97 232 ILE A O 1
ATOM 1949 N N . GLN A 1 233 ? -41.063 2.620 68.106 1.00 62.47 233 GLN A N 1
ATOM 1950 C CA . GLN A 1 233 ? -41.809 1.886 67.072 1.00 62.47 233 GLN A CA 1
ATOM 1951 C C . GLN A 1 233 ? -41.720 2.527 65.682 1.00 62.47 233 GLN A C 1
ATOM 1953 O O . GLN A 1 233 ? -41.660 1.810 64.684 1.00 62.47 233 GLN A O 1
ATOM 1958 N N . ILE A 1 234 ? -41.691 3.860 65.604 1.00 60.28 234 ILE A N 1
ATOM 1959 C CA . ILE A 1 234 ? -41.478 4.574 64.337 1.00 60.28 234 ILE A CA 1
ATOM 1960 C C . ILE A 1 234 ? -40.064 4.300 63.820 1.00 60.28 234 ILE A C 1
ATOM 1962 O O . ILE A 1 234 ? -39.898 3.928 62.661 1.00 60.28 234 ILE A O 1
ATOM 1966 N N . TYR A 1 235 ? -39.061 4.389 64.696 1.00 60.78 235 TYR A N 1
ATOM 1967 C CA . TYR A 1 235 ? -37.669 4.137 64.331 1.00 60.78 235 TYR A CA 1
ATOM 1968 C C . TYR A 1 235 ? -37.414 2.689 63.887 1.00 60.78 235 TYR A C 1
ATOM 1970 O O . TYR A 1 235 ? -36.579 2.467 63.016 1.00 60.78 235 TYR A O 1
ATOM 1978 N N . LYS A 1 236 ? -38.176 1.709 64.391 1.00 60.16 236 LYS A N 1
ATOM 1979 C CA . LYS A 1 236 ? -38.100 0.304 63.950 1.00 60.16 236 LYS A CA 1
ATOM 1980 C C . LYS A 1 236 ? -38.402 0.118 62.454 1.00 60.16 236 LYS A C 1
ATOM 1982 O O . LYS A 1 236 ? -37.844 -0.779 61.840 1.00 60.16 236 LYS A O 1
ATOM 1987 N N . LYS A 1 237 ? -39.256 0.951 61.847 1.00 58.72 237 LYS A N 1
ATOM 1988 C CA . LYS A 1 237 ? -39.586 0.842 60.411 1.00 58.72 237 LYS A CA 1
ATOM 1989 C C . LYS A 1 237 ? -38.499 1.377 59.477 1.00 58.72 237 LYS A C 1
ATOM 1991 O O . LYS A 1 237 ? -38.548 1.084 58.287 1.00 58.72 237 LYS A O 1
ATOM 1996 N N . GLU A 1 238 ? -37.563 2.176 59.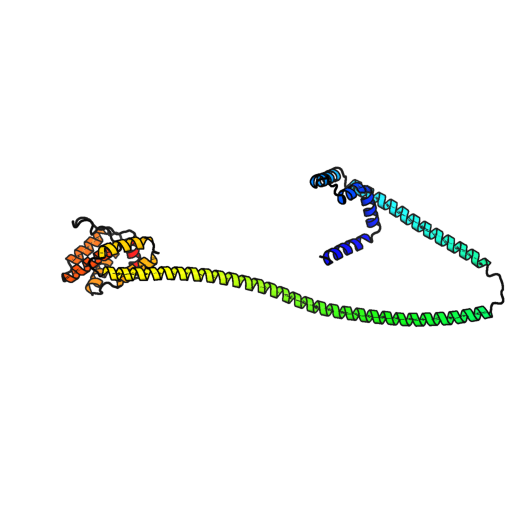984 1.00 55.03 238 GLU A N 1
ATOM 1997 C CA . GLU A 1 238 ? -36.582 2.899 59.162 1.00 55.03 238 GLU A CA 1
ATOM 1998 C C . GLU A 1 238 ? -35.161 2.320 59.238 1.00 55.03 238 GLU A C 1
ATOM 2000 O O . GLU A 1 238 ? -34.262 2.817 58.560 1.00 55.03 238 GLU A O 1
ATOM 2005 N N . VAL A 1 239 ? -34.929 1.295 60.062 1.00 55.53 239 VAL A N 1
ATOM 2006 C CA . VAL A 1 239 ? -33.581 0.861 60.452 1.00 55.53 239 VAL A CA 1
ATOM 2007 C C . VAL A 1 239 ? -33.313 -0.574 60.017 1.00 55.53 239 VAL A C 1
ATOM 2009 O O . VAL A 1 239 ? -34.186 -1.430 60.071 1.00 55.53 239 VAL A O 1
ATOM 2012 N N . ASP A 1 240 ? -32.073 -0.811 59.599 1.00 58.59 240 ASP A N 1
ATOM 2013 C CA . ASP A 1 240 ? -31.530 -2.119 59.234 1.00 58.59 240 ASP A CA 1
ATOM 2014 C C . ASP A 1 240 ? -31.571 -3.075 60.446 1.00 58.59 240 ASP A C 1
ATOM 2016 O O . ASP A 1 240 ? -31.099 -2.712 61.532 1.00 58.59 240 ASP A O 1
ATOM 2020 N N . ASP A 1 241 ? -32.100 -4.292 60.267 1.00 57.75 241 ASP A N 1
ATOM 2021 C CA . ASP A 1 241 ? -32.395 -5.260 61.344 1.00 57.75 241 ASP A CA 1
ATOM 2022 C C . ASP A 1 241 ? -31.207 -5.480 62.299 1.00 57.75 241 ASP A C 1
ATOM 2024 O O . ASP A 1 241 ? -31.370 -5.613 63.512 1.00 57.75 241 ASP A O 1
ATOM 2028 N N . TYR A 1 242 ? -29.984 -5.423 61.768 1.00 56.91 242 TYR A N 1
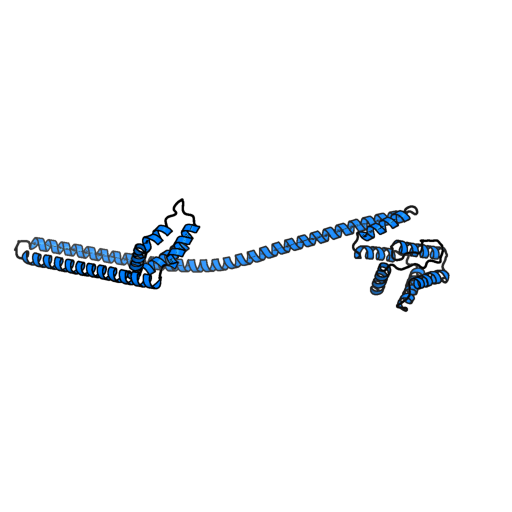ATOM 2029 C CA . TYR A 1 242 ? -28.746 -5.603 62.525 1.00 56.91 242 TYR A CA 1
ATOM 2030 C C . TYR A 1 242 ? -28.496 -4.524 63.597 1.00 56.91 242 TYR A C 1
ATOM 2032 O O . TYR A 1 242 ? -28.010 -4.812 64.694 1.00 56.91 242 TYR A O 1
ATOM 2040 N N . VAL A 1 243 ? -28.806 -3.257 63.303 1.00 54.69 243 VAL A N 1
ATOM 2041 C CA . VAL A 1 243 ? -28.590 -2.150 64.254 1.00 54.69 243 VAL A CA 1
ATOM 2042 C C . VAL A 1 243 ? -29.604 -2.238 65.394 1.00 54.69 243 VAL A C 1
ATOM 2044 O O . VAL A 1 243 ? -29.261 -2.008 66.557 1.00 54.69 243 VAL A O 1
ATOM 2047 N N . TYR A 1 244 ? -30.831 -2.637 65.062 1.00 57.91 244 TYR A N 1
ATOM 2048 C CA . TYR A 1 244 ? -31.898 -2.874 66.021 1.00 57.91 244 TYR A CA 1
ATOM 2049 C C . TYR A 1 244 ? -31.585 -4.061 66.947 1.00 57.91 244 TYR A C 1
ATOM 2051 O O . TYR A 1 244 ? -31.685 -3.931 68.168 1.00 57.91 244 TYR A O 1
ATOM 2059 N N . GLU A 1 245 ? -31.088 -5.176 66.403 1.00 56.19 245 GLU A N 1
ATOM 2060 C CA . GLU A 1 245 ? -30.625 -6.325 67.193 1.00 56.19 245 GLU A CA 1
ATOM 2061 C C . GLU A 1 245 ? -29.524 -5.946 68.188 1.00 56.19 245 GLU A C 1
ATOM 2063 O O . GLU A 1 245 ? -29.570 -6.343 69.355 1.00 56.19 245 GLU A O 1
ATOM 2068 N N . ARG A 1 246 ? -28.547 -5.135 67.767 1.00 56.00 246 ARG A N 1
ATOM 2069 C CA . ARG A 1 246 ? -27.448 -4.707 68.643 1.00 56.00 246 ARG A CA 1
ATOM 2070 C C . ARG A 1 246 ? -27.926 -3.800 69.778 1.00 56.00 246 ARG A C 1
ATOM 2072 O O . ARG A 1 246 ? -27.384 -3.876 70.882 1.00 56.00 246 ARG A O 1
ATOM 2079 N N . PHE A 1 247 ? -28.934 -2.965 69.522 1.00 59.50 247 PHE A N 1
ATOM 2080 C CA . PHE A 1 247 ? -29.589 -2.163 70.553 1.00 59.50 247 PHE A CA 1
ATOM 2081 C C . PHE A 1 247 ? -30.308 -3.055 71.570 1.00 59.50 247 PHE A C 1
ATOM 2083 O O . PHE A 1 247 ? -30.027 -2.942 72.760 1.00 59.50 247 PHE A O 1
ATOM 2090 N N . ILE A 1 248 ? -31.126 -4.010 71.109 1.00 57.00 248 ILE A N 1
ATOM 2091 C CA . ILE A 1 248 ? -31.794 -4.991 71.981 1.00 57.00 248 ILE A CA 1
ATOM 2092 C C . ILE A 1 248 ? -30.768 -5.753 72.821 1.00 57.00 248 ILE A C 1
ATOM 2094 O O . ILE A 1 248 ? -30.929 -5.872 74.033 1.00 57.00 248 ILE A O 1
ATOM 2098 N N . TYR A 1 249 ? -29.677 -6.209 72.206 1.00 56.47 249 TYR A N 1
ATOM 2099 C CA . TYR A 1 249 ? -28.606 -6.910 72.906 1.00 56.47 249 TYR A CA 1
ATOM 2100 C C . TYR A 1 249 ? -27.964 -6.049 73.999 1.00 56.47 249 TYR A C 1
ATOM 2102 O O . TYR A 1 249 ? -27.776 -6.520 75.118 1.00 56.47 249 TYR A O 1
ATOM 2110 N N . LYS A 1 250 ? -27.662 -4.775 73.711 1.00 56.41 250 LYS A N 1
ATOM 2111 C CA . LYS A 1 250 ? -27.112 -3.832 74.697 1.00 56.41 250 LYS A CA 1
ATOM 2112 C C . LYS A 1 250 ? -28.106 -3.574 75.836 1.00 56.41 250 LYS A C 1
ATOM 2114 O O . LYS A 1 250 ? -27.702 -3.586 76.994 1.00 56.41 250 LYS A O 1
ATOM 2119 N N . SER A 1 251 ? -29.393 -3.405 75.531 1.00 58.44 251 SER A N 1
ATOM 2120 C CA . SER A 1 251 ? -30.448 -3.220 76.536 1.00 58.44 251 SER A CA 1
ATOM 2121 C C . SER A 1 251 ? -30.644 -4.455 77.421 1.00 58.44 251 SER A C 1
ATOM 2123 O O . SER A 1 251 ? -30.852 -4.302 78.619 1.00 58.44 251 SER A O 1
ATOM 2125 N N . ILE A 1 252 ? -30.527 -5.666 76.860 1.00 56.31 252 ILE A N 1
ATOM 2126 C CA . ILE A 1 252 ? -30.561 -6.932 77.613 1.00 56.31 252 ILE A CA 1
ATOM 2127 C C . ILE A 1 252 ? -29.297 -7.092 78.470 1.00 56.31 252 ILE A C 1
ATOM 2129 O O . ILE A 1 252 ? -29.378 -7.503 79.621 1.00 56.31 252 ILE A O 1
ATOM 2133 N N . MET A 1 253 ? -28.123 -6.739 77.946 1.00 51.69 253 MET A N 1
ATOM 2134 C CA . MET A 1 253 ? -26.855 -6.846 78.680 1.00 51.69 253 MET A CA 1
ATOM 2135 C C . MET A 1 253 ? -26.701 -5.825 79.811 1.00 51.69 253 MET A C 1
ATOM 2137 O O . MET A 1 253 ? -25.944 -6.069 80.749 1.00 51.69 253 MET A O 1
ATOM 2141 N N . ASN A 1 254 ? -27.415 -4.703 79.729 1.00 54.22 254 ASN A N 1
ATOM 2142 C CA . ASN A 1 254 ? -27.479 -3.686 80.778 1.00 54.22 254 ASN A CA 1
ATOM 2143 C C . ASN A 1 254 ? -28.537 -3.995 81.853 1.00 54.22 254 ASN A C 1
ATOM 2145 O O . ASN A 1 254 ? -28.738 -3.178 82.753 1.00 54.22 254 ASN A O 1
ATOM 2149 N N . LEU A 1 255 ? -29.218 -5.145 81.775 1.00 56.03 255 LEU A N 1
ATOM 2150 C CA . LEU A 1 255 ? -30.083 -5.610 82.855 1.00 56.03 255 LEU A CA 1
ATOM 2151 C C . LEU A 1 255 ? -29.244 -5.864 84.120 1.00 56.03 255 LEU A C 1
ATOM 2153 O O . LEU A 1 255 ? -28.103 -6.328 84.015 1.00 56.03 2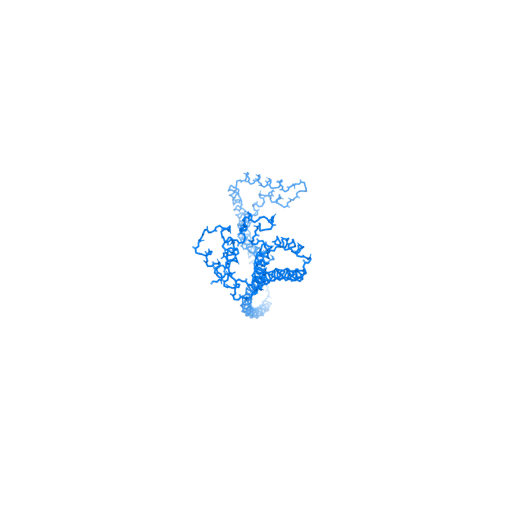55 LEU A O 1
ATOM 2157 N N . PRO A 1 256 ? -29.777 -5.561 85.316 1.00 51.69 256 PRO A N 1
ATOM 2158 C CA . PRO A 1 256 ? -29.052 -5.783 86.556 1.00 51.69 256 PRO A CA 1
ATOM 2159 C C . PRO A 1 256 ? -28.676 -7.261 86.686 1.00 51.69 2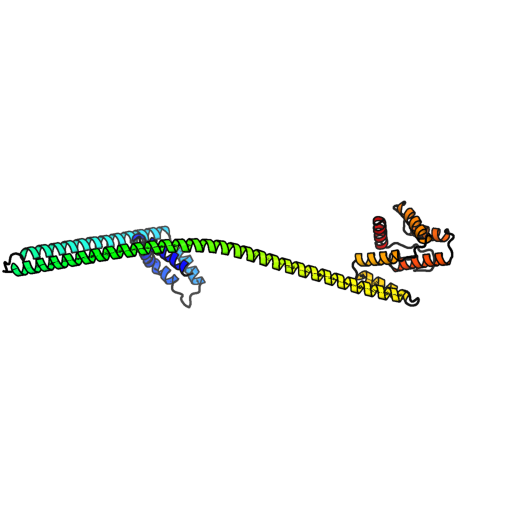56 PRO A C 1
ATOM 2161 O O . PRO A 1 256 ? -29.524 -8.150 86.628 1.00 51.69 256 PRO A O 1
ATOM 2164 N N . LYS A 1 257 ? -27.378 -7.517 86.866 1.00 55.69 257 LYS A N 1
ATOM 2165 C CA . LYS A 1 257 ? -26.820 -8.854 87.095 1.00 55.69 257 LYS A CA 1
ATOM 2166 C C . LYS A 1 257 ? -27.015 -9.266 88.552 1.00 55.69 257 LYS A C 1
ATOM 2168 O O . LYS A 1 257 ? -26.039 -9.469 89.267 1.00 55.69 257 LYS A O 1
ATOM 2173 N N . SER A 1 258 ? -28.257 -9.309 89.029 1.00 62.25 258 SER A N 1
ATOM 2174 C CA . SER A 1 258 ? -28.505 -10.017 90.282 1.00 62.25 258 SER A CA 1
ATOM 2175 C C . SER A 1 258 ? -28.383 -11.515 90.002 1.00 62.25 258 SER A C 1
ATOM 2177 O O . SER A 1 258 ? -28.865 -11.999 88.972 1.00 62.25 258 SER A O 1
ATOM 2179 N N . ASP A 1 259 ? -27.746 -12.257 90.910 1.00 61.22 259 ASP A N 1
ATOM 2180 C CA . ASP A 1 259 ? -27.619 -13.719 90.801 1.00 61.22 259 ASP A CA 1
ATOM 2181 C C . ASP A 1 259 ? -28.996 -14.383 90.607 1.00 61.22 259 ASP A C 1
ATOM 2183 O O . ASP A 1 259 ? -29.129 -15.405 89.932 1.00 61.22 259 ASP A O 1
ATOM 2187 N N . TYR A 1 260 ? -30.049 -13.753 91.135 1.00 60.28 260 TYR A N 1
ATOM 2188 C CA . TYR A 1 260 ? -31.438 -14.166 90.977 1.00 60.28 260 TYR A CA 1
ATOM 2189 C C . TYR A 1 260 ? -31.989 -13.935 89.574 1.00 60.28 260 TYR A C 1
ATOM 2191 O O . TYR A 1 260 ? -32.678 -14.813 89.060 1.00 60.28 260 TYR A O 1
ATOM 2199 N N . PHE A 1 261 ? -31.684 -12.806 88.931 1.00 58.69 261 PHE A N 1
ATOM 2200 C CA . PHE A 1 261 ? -32.122 -12.551 87.561 1.00 58.69 261 PHE A CA 1
ATOM 2201 C C . PHE A 1 261 ? -31.440 -13.511 86.588 1.00 58.69 261 PHE A C 1
ATOM 2203 O O . PHE A 1 261 ? -32.097 -14.085 85.723 1.00 58.69 261 PHE A O 1
ATOM 2210 N N . GLU A 1 262 ? -30.142 -13.755 86.769 1.00 61.16 262 GLU A N 1
ATOM 2211 C CA . GLU A 1 262 ? -29.399 -14.707 85.946 1.00 61.16 262 GLU A CA 1
ATOM 2212 C C . GLU A 1 262 ? -29.892 -16.145 86.158 1.00 61.16 262 GLU A C 1
ATOM 2214 O O . GLU A 1 262 ? -30.112 -16.869 85.184 1.00 61.16 262 GLU A O 1
ATOM 2219 N N . LYS A 1 263 ? -30.161 -16.545 87.407 1.00 65.19 263 LYS A N 1
ATOM 2220 C CA . LYS A 1 263 ? -30.763 -17.845 87.730 1.00 65.19 263 LYS A CA 1
ATOM 2221 C C . LYS A 1 263 ? -32.170 -17.984 87.147 1.00 65.19 263 LYS A C 1
ATOM 2223 O O . LYS A 1 263 ? -32.448 -18.973 86.475 1.00 65.19 263 LYS A O 1
ATOM 2228 N N . PHE A 1 264 ? -33.029 -16.982 87.321 1.00 64.44 264 PHE A N 1
ATOM 2229 C CA . PHE A 1 264 ? -34.378 -16.949 86.753 1.00 64.44 264 PHE A CA 1
ATOM 2230 C C . PHE A 1 264 ? -34.350 -17.047 85.226 1.00 64.44 264 PHE A C 1
ATOM 2232 O O . PHE A 1 264 ? -35.100 -17.832 84.644 1.00 64.44 264 PHE A O 1
ATOM 2239 N N . PHE A 1 265 ? -33.467 -16.288 84.576 1.00 62.41 265 PHE A N 1
ATOM 2240 C CA . PHE A 1 265 ? -33.323 -16.287 83.126 1.00 62.41 265 PHE A CA 1
ATOM 2241 C C . PHE A 1 265 ? -32.809 -17.643 82.634 1.00 62.41 265 PHE A C 1
ATOM 2243 O O . PHE A 1 265 ? -33.429 -18.255 81.770 1.00 62.41 265 PHE A O 1
ATOM 2250 N N . ASN A 1 266 ? -31.741 -18.176 83.231 1.00 63.38 266 ASN A N 1
ATOM 2251 C CA . ASN A 1 266 ? -31.168 -19.464 82.840 1.00 63.38 266 ASN A CA 1
ATOM 2252 C C . ASN A 1 266 ? -32.137 -20.636 83.074 1.00 63.38 266 ASN A C 1
ATOM 2254 O O . ASN A 1 266 ? -32.280 -21.479 82.192 1.00 63.38 266 ASN A O 1
ATOM 2258 N N . GLU A 1 267 ? -32.838 -20.676 84.211 1.00 62.22 267 GLU A N 1
ATOM 2259 C CA . GLU A 1 267 ? -33.801 -21.739 84.532 1.00 62.22 267 GLU A CA 1
ATOM 2260 C C . GLU A 1 267 ? -35.093 -21.648 83.720 1.00 62.22 267 GLU A C 1
ATOM 2262 O O . GLU A 1 267 ? -35.765 -22.655 83.500 1.00 62.22 267 GLU A O 1
ATOM 2267 N N . SER A 1 268 ? -35.509 -20.446 83.326 1.00 60.16 268 SER A N 1
ATOM 2268 C CA . SER A 1 268 ? -36.689 -20.280 82.476 1.00 60.16 268 SER A CA 1
ATOM 2269 C C . SER A 1 268 ? -36.357 -20.631 81.030 1.00 60.16 268 SER A C 1
ATOM 2271 O O . SER A 1 268 ? -37.127 -21.328 80.382 1.00 60.16 268 SER A O 1
ATOM 2273 N N . PHE A 1 269 ? -35.177 -20.242 80.540 1.00 56.88 269 PHE A N 1
ATOM 2274 C CA . PHE A 1 269 ? -34.732 -20.582 79.190 1.00 56.88 269 PHE A CA 1
ATOM 2275 C C . PHE A 1 269 ? -34.331 -22.049 79.017 1.00 56.88 269 PHE A C 1
ATOM 2277 O O . PHE A 1 269 ? -34.531 -22.578 77.927 1.00 56.88 269 PHE A O 1
ATOM 2284 N N . SER A 1 270 ? -33.819 -22.729 80.049 1.00 59.53 270 SER A N 1
ATOM 2285 C CA . SER A 1 270 ? -33.542 -24.172 79.975 1.00 59.53 270 SER A CA 1
ATOM 2286 C C . SER A 1 270 ? -34.826 -24.990 79.810 1.00 59.53 270 SER A C 1
ATOM 2288 O O . SER A 1 270 ? -34.884 -25.839 78.926 1.00 59.53 270 SER A O 1
ATOM 2290 N N . GLN A 1 271 ? -35.882 -24.660 80.563 1.00 56.53 271 GLN A N 1
ATOM 2291 C CA . GLN A 1 271 ? -37.210 -25.272 80.413 1.00 56.53 271 GLN A CA 1
ATOM 2292 C C . GLN A 1 271 ? -37.824 -25.017 79.031 1.00 56.53 271 GLN A C 1
ATOM 2294 O O . GLN A 1 271 ? -38.404 -25.919 78.438 1.00 56.53 271 GLN A O 1
ATOM 2299 N N . ILE A 1 272 ? -37.646 -23.812 78.481 1.00 53.31 272 ILE A N 1
ATOM 2300 C CA . ILE A 1 272 ? -38.116 -23.474 77.127 1.00 53.31 272 ILE A CA 1
ATOM 2301 C C . ILE A 1 272 ? -37.353 -24.264 76.045 1.00 53.31 272 ILE A C 1
ATOM 2303 O O . ILE A 1 272 ? -37.898 -24.532 74.978 1.00 53.31 272 ILE A O 1
ATOM 2307 N N . ARG A 1 273 ? -36.091 -24.639 76.302 1.00 51.03 273 ARG A N 1
ATOM 2308 C CA . ARG A 1 273 ? -35.218 -25.344 75.348 1.00 51.03 273 ARG A CA 1
ATOM 2309 C C . ARG A 1 273 ? -35.524 -26.841 75.238 1.00 51.03 273 ARG A C 1
ATOM 2311 O O . ARG A 1 273 ? -35.270 -27.421 74.187 1.00 51.03 273 ARG A O 1
ATOM 2318 N N . GLU A 1 274 ? -36.023 -27.466 76.303 1.00 53.28 274 GLU A N 1
ATOM 2319 C CA . GLU A 1 274 ? -36.307 -28.911 76.333 1.00 53.28 274 GLU A CA 1
ATOM 2320 C C . GLU A 1 274 ? -37.625 -29.277 75.639 1.00 53.28 274 GLU A C 1
ATOM 2322 O O . GLU A 1 274 ? -37.738 -30.338 75.025 1.00 53.28 274 GLU A O 1
ATOM 2327 N N . GLU A 1 275 ? -38.603 -28.379 75.647 1.00 49.25 275 GLU A N 1
ATOM 2328 C CA . GLU A 1 275 ? -39.894 -28.593 75.003 1.00 49.25 275 GLU A CA 1
ATOM 2329 C C . GLU A 1 275 ? -39.959 -27.759 73.708 1.00 49.25 275 GLU A C 1
ATOM 2331 O O . GLU A 1 275 ? -40.402 -26.613 73.675 1.00 49.25 275 GLU A O 1
ATOM 2336 N N . ASN A 1 276 ? -39.513 -28.351 72.595 1.00 45.09 276 ASN A N 1
ATOM 2337 C CA . ASN A 1 276 ? -39.404 -27.722 71.262 1.00 45.09 276 ASN A CA 1
ATOM 2338 C C . ASN A 1 276 ? -40.729 -27.192 70.649 1.00 45.09 276 ASN A C 1
ATOM 2340 O O . ASN A 1 276 ? -40.750 -26.774 69.489 1.00 45.09 276 ASN A O 1
ATOM 2344 N N . THR A 1 277 ? -41.840 -27.209 71.390 1.00 42.09 277 THR A N 1
ATOM 2345 C CA . THR A 1 277 ? -43.179 -26.798 70.938 1.00 42.09 277 THR A CA 1
ATOM 2346 C C . THR A 1 277 ? -44.008 -26.111 72.033 1.00 42.09 277 THR A C 1
ATOM 2348 O O . THR A 1 277 ? -45.232 -26.235 72.037 1.00 42.09 277 THR A O 1
ATOM 2351 N N . ILE A 1 278 ? -43.386 -25.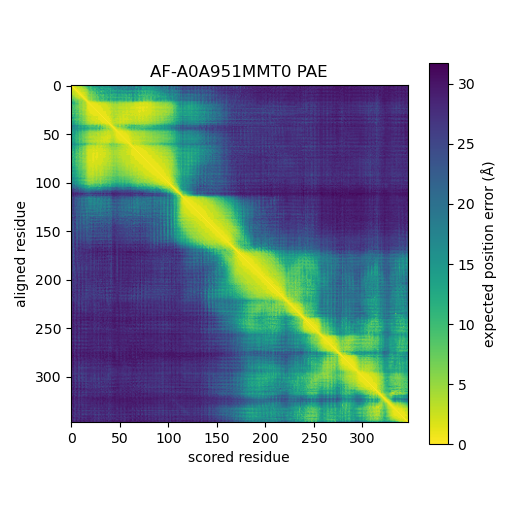398 72.977 1.00 49.00 278 ILE A N 1
ATOM 2352 C CA . ILE A 1 278 ? -44.148 -24.641 73.983 1.00 49.00 278 ILE A CA 1
ATOM 2353 C C . ILE A 1 278 ? -44.816 -23.422 73.330 1.00 49.00 278 ILE A C 1
ATOM 2355 O O . ILE A 1 278 ? -44.162 -22.612 72.667 1.00 49.00 278 ILE A O 1
ATOM 2359 N N . SER A 1 279 ? -46.126 -23.255 73.536 1.00 46.38 279 SER A N 1
ATOM 2360 C CA . SER A 1 279 ? -46.826 -22.035 73.130 1.00 46.38 279 SER A CA 1
ATOM 2361 C C . SER A 1 279 ? -46.443 -20.879 74.066 1.00 46.38 279 SER A C 1
ATOM 2363 O O . SER A 1 279 ? -46.241 -21.086 75.257 1.00 46.38 279 SER A O 1
ATOM 2365 N N . LEU A 1 280 ? -46.341 -19.631 73.590 1.00 44.03 280 LEU A N 1
ATOM 2366 C CA . LEU A 1 280 ? -45.885 -18.526 74.459 1.00 44.03 280 LEU A CA 1
ATOM 2367 C C . LEU A 1 280 ? -46.754 -18.349 75.721 1.00 44.03 280 LEU A C 1
ATOM 2369 O O . LEU A 1 280 ? -46.259 -17.997 76.790 1.00 44.03 280 LEU A O 1
ATOM 2373 N N . ALA A 1 281 ? -48.043 -18.646 75.597 1.00 49.66 281 ALA A N 1
ATOM 2374 C CA . ALA A 1 281 ? -48.977 -18.746 76.707 1.00 49.66 281 ALA A CA 1
ATOM 2375 C C . ALA A 1 281 ? -48.432 -19.582 77.878 1.00 49.66 281 ALA A C 1
ATOM 2377 O O . ALA A 1 281 ? -48.617 -19.221 79.038 1.00 49.66 281 ALA A O 1
ATOM 2378 N N . ASP A 1 282 ? -47.739 -20.669 77.569 1.00 54.97 282 ASP A N 1
ATOM 2379 C CA . ASP A 1 282 ? -47.160 -21.590 78.534 1.00 54.97 282 ASP A CA 1
ATOM 2380 C C . ASP A 1 282 ? -45.808 -21.069 79.038 1.00 54.97 282 ASP A C 1
ATOM 2382 O O . ASP A 1 282 ? -45.570 -21.107 80.237 1.00 54.97 282 ASP A O 1
ATOM 2386 N N . VAL A 1 283 ? -44.979 -20.453 78.184 1.00 54.22 283 VAL A N 1
ATOM 2387 C CA . VAL A 1 283 ? -43.725 -19.786 78.600 1.00 54.22 283 VAL A CA 1
ATOM 2388 C C . VAL A 1 283 ? -43.983 -18.664 79.606 1.00 54.22 283 VAL A C 1
ATOM 2390 O O . VAL A 1 283 ? -43.295 -18.552 80.619 1.00 54.22 283 VAL A O 1
ATOM 2393 N N . LEU A 1 284 ? -44.991 -17.830 79.355 1.00 54.50 284 LEU A N 1
ATOM 2394 C CA . LEU A 1 284 ? -45.339 -16.735 80.253 1.00 54.50 284 LEU A CA 1
ATOM 2395 C C . LEU A 1 284 ? -46.089 -17.221 81.484 1.00 54.50 284 LEU A C 1
ATOM 2397 O O . LEU A 1 284 ? -45.876 -16.663 82.553 1.00 54.50 284 LEU A O 1
ATOM 2401 N N . ASN A 1 285 ? -46.870 -18.298 81.388 1.00 58.97 285 ASN A N 1
ATOM 2402 C CA . ASN A 1 285 ? -47.374 -18.980 82.577 1.00 58.97 285 ASN A CA 1
ATOM 2403 C C . ASN A 1 285 ? -46.236 -19.566 83.419 1.00 58.97 285 ASN A C 1
ATOM 2405 O O . ASN A 1 285 ? -46.284 -19.440 84.635 1.00 58.97 285 ASN A O 1
ATOM 2409 N N . ILE A 1 286 ? -45.201 -20.144 82.805 1.00 64.06 286 ILE A N 1
ATOM 2410 C CA . ILE A 1 286 ? -44.014 -20.657 83.499 1.00 64.06 286 ILE A CA 1
ATOM 2411 C C . ILE A 1 286 ? -43.272 -19.508 84.181 1.00 64.06 286 ILE A C 1
ATOM 2413 O O . ILE A 1 286 ? -43.007 -19.603 85.374 1.00 64.06 286 ILE A O 1
ATOM 2417 N N . LEU A 1 287 ? -42.999 -18.405 83.474 1.00 60.28 287 LEU A N 1
ATOM 2418 C CA . LEU A 1 287 ? -42.322 -17.224 84.027 1.00 60.28 287 LEU A CA 1
ATOM 2419 C C . LEU A 1 287 ? -43.130 -16.586 85.165 1.00 60.28 287 LEU A C 1
ATOM 2421 O O . LEU A 1 287 ? -42.584 -16.305 86.227 1.00 60.28 287 LEU A O 1
ATOM 2425 N N . ASN A 1 288 ? -44.435 -16.390 84.973 1.00 62.69 288 ASN A N 1
ATOM 2426 C CA . ASN A 1 288 ? -45.312 -15.750 85.952 1.00 62.69 288 ASN A CA 1
ATOM 2427 C C . ASN A 1 288 ? -45.560 -16.663 87.167 1.00 62.69 288 ASN A C 1
ATOM 2429 O O . ASN A 1 288 ? -45.577 -16.189 88.301 1.00 62.69 288 ASN A O 1
ATOM 2433 N N . ASN A 1 289 ? -45.666 -17.981 86.959 1.00 66.00 289 ASN A N 1
ATOM 2434 C CA . ASN A 1 289 ? -45.688 -18.953 88.051 1.00 66.00 289 ASN A CA 1
ATOM 2435 C C . ASN A 1 289 ? -44.347 -18.982 88.787 1.00 66.00 289 ASN A C 1
ATOM 2437 O O . ASN A 1 289 ? -44.363 -18.941 90.009 1.00 66.00 289 ASN A O 1
ATOM 2441 N N . LYS A 1 290 ? -43.202 -18.948 88.090 1.00 65.12 290 LYS A N 1
ATOM 2442 C CA . LYS A 1 290 ? -41.876 -18.890 88.727 1.00 65.12 290 LYS A CA 1
ATOM 2443 C C . LYS A 1 290 ? -41.691 -17.631 89.562 1.00 65.12 290 LYS A C 1
ATOM 2445 O O . LYS A 1 290 ? -41.252 -17.741 90.697 1.00 65.12 290 LYS A O 1
ATOM 2450 N N . ILE A 1 291 ? -42.087 -16.461 89.059 1.00 64.88 291 ILE A N 1
ATOM 2451 C CA . ILE A 1 291 ? -42.049 -15.199 89.822 1.00 64.88 291 ILE A CA 1
ATOM 2452 C C . ILE A 1 291 ? -42.918 -15.289 91.086 1.00 64.88 291 ILE A C 1
ATOM 2454 O O . ILE A 1 291 ? -42.557 -14.734 92.120 1.00 64.88 291 ILE A O 1
ATOM 2458 N N . ARG A 1 292 ? -44.055 -15.996 91.020 1.00 67.56 292 ARG A N 1
ATOM 2459 C CA . ARG A 1 292 ? -44.939 -16.219 92.175 1.00 67.56 292 ARG A CA 1
ATOM 2460 C C . ARG A 1 292 ? -44.400 -17.256 93.162 1.00 67.56 292 ARG A C 1
ATOM 2462 O O . ARG A 1 292 ? -44.673 -17.128 94.349 1.00 67.56 292 ARG A O 1
ATOM 2469 N N . THR A 1 293 ? -43.688 -18.278 92.688 1.00 67.62 293 THR A N 1
ATOM 2470 C CA . THR A 1 293 ? -43.153 -19.365 93.528 1.00 67.62 293 THR A CA 1
ATOM 2471 C C . THR A 1 293 ? -41.764 -19.076 94.087 1.00 67.62 293 THR A C 1
ATOM 2473 O O . THR A 1 293 ? -41.359 -19.716 95.052 1.00 67.62 293 THR A O 1
ATOM 2476 N N . LEU A 1 294 ? -41.015 -18.159 93.474 1.00 66.69 294 LEU A N 1
ATOM 2477 C CA . LEU A 1 294 ? -39.734 -17.697 93.989 1.00 66.69 294 LEU A CA 1
ATOM 2478 C C . LEU A 1 294 ? -39.992 -16.759 95.174 1.00 66.69 294 LEU A C 1
ATOM 2480 O O . LEU A 1 294 ? -40.712 -15.765 95.047 1.00 66.69 294 LEU A O 1
ATOM 2484 N N . ASP A 1 295 ? -39.396 -17.082 96.321 1.00 73.94 295 ASP A N 1
ATOM 2485 C CA . ASP A 1 295 ? -39.473 -16.288 97.552 1.00 73.94 295 ASP A CA 1
ATOM 2486 C C . ASP A 1 295 ? -38.560 -15.055 97.445 1.00 73.94 295 ASP A C 1
ATOM 2488 O O . ASP A 1 295 ? -37.511 -14.954 98.076 1.00 73.94 295 ASP A O 1
ATOM 2492 N N . LEU A 1 296 ? -38.911 -14.165 96.514 1.00 73.50 296 LEU A N 1
ATOM 2493 C CA . LEU A 1 296 ? -38.178 -12.938 96.225 1.00 73.50 296 LEU A CA 1
ATOM 2494 C C . LEU A 1 296 ? -38.735 -11.771 97.053 1.00 73.50 296 LEU A C 1
ATOM 2496 O O . LEU A 1 296 ? -39.958 -11.687 97.239 1.00 73.50 296 LEU A O 1
ATOM 2500 N N . PRO A 1 297 ? -37.873 -10.834 97.477 1.00 77.00 297 PRO A N 1
ATOM 2501 C CA . PRO A 1 297 ? -38.292 -9.528 97.971 1.00 77.00 297 PRO A CA 1
ATOM 2502 C C . PRO A 1 297 ? -39.239 -8.820 96.980 1.00 77.00 297 PRO A C 1
ATOM 2504 O O . PRO A 1 297 ? -39.100 -8.944 95.760 1.00 77.00 297 PRO A O 1
ATOM 2507 N N . GLU A 1 298 ? -40.244 -8.099 97.487 1.00 73.19 298 GLU A N 1
ATOM 2508 C CA . GLU A 1 298 ? -41.272 -7.470 96.637 1.00 73.19 298 GLU A CA 1
ATOM 2509 C C . GLU A 1 298 ? -40.713 -6.383 95.704 1.00 73.19 298 GLU A C 1
ATOM 2511 O O . GLU A 1 298 ? -41.223 -6.192 94.600 1.00 73.19 298 GLU A O 1
ATOM 2516 N N . ASP A 1 299 ? -39.638 -5.708 96.101 1.00 71.25 299 ASP A N 1
ATOM 2517 C CA . ASP A 1 299 ? -38.899 -4.756 95.273 1.00 71.25 299 ASP A CA 1
ATOM 2518 C C . ASP A 1 299 ? -38.227 -5.431 94.067 1.00 71.25 299 ASP A C 1
ATOM 2520 O O . ASP A 1 299 ? -38.319 -4.915 92.951 1.00 71.25 299 ASP A O 1
ATOM 2524 N N . GLU A 1 300 ? -37.664 -6.628 94.241 1.00 69.56 300 GLU A N 1
ATOM 2525 C CA . GLU A 1 300 ? -37.085 -7.408 93.139 1.00 69.56 300 GLU A CA 1
ATOM 2526 C C . GLU A 1 300 ? -38.162 -7.973 92.202 1.00 69.56 300 GLU A C 1
ATOM 2528 O O . GLU A 1 300 ? -38.006 -7.956 90.976 1.00 69.56 300 GLU A O 1
ATOM 2533 N N . LYS A 1 301 ? -39.303 -8.424 92.744 1.00 70.12 301 LYS A N 1
ATOM 2534 C CA . LYS A 1 301 ? -40.449 -8.846 91.916 1.00 70.12 301 LYS A CA 1
ATOM 2535 C C . LYS A 1 301 ? -40.967 -7.697 91.062 1.00 70.12 301 LYS A C 1
ATOM 2537 O O . LYS A 1 301 ? -41.296 -7.897 89.891 1.00 70.12 301 LYS A O 1
ATOM 2542 N N . GLU A 1 302 ? -41.048 -6.499 91.630 1.00 71.75 302 GLU A N 1
ATOM 2543 C CA . GLU A 1 302 ? -41.483 -5.306 90.912 1.00 71.75 302 GLU A CA 1
ATOM 2544 C C . GLU A 1 302 ? -40.453 -4.870 89.860 1.00 71.75 302 GLU A C 1
ATOM 2546 O O . GLU A 1 302 ? -40.819 -4.458 88.756 1.00 71.75 302 GLU A O 1
ATOM 2551 N N . GLU A 1 303 ? -39.160 -5.035 90.133 1.00 67.06 303 GLU A N 1
ATOM 2552 C CA . GLU A 1 303 ? -38.100 -4.810 89.154 1.00 67.06 303 GLU A CA 1
ATOM 2553 C C . GLU A 1 303 ? -38.171 -5.800 87.978 1.00 67.06 303 GLU A C 1
ATOM 2555 O O . GLU A 1 303 ? -38.106 -5.378 86.819 1.00 67.06 303 GLU A O 1
ATOM 2560 N N . ILE A 1 304 ? -38.387 -7.095 88.233 1.00 66.56 304 ILE A N 1
ATOM 2561 C CA . ILE A 1 304 ? -38.566 -8.115 87.184 1.00 66.56 304 ILE A CA 1
ATOM 2562 C C . ILE A 1 304 ? -39.807 -7.810 86.338 1.00 66.56 304 ILE A C 1
ATOM 2564 O O . ILE A 1 304 ? -39.738 -7.851 85.106 1.00 66.56 304 ILE A O 1
ATOM 2568 N N . LYS A 1 305 ? -40.931 -7.432 86.964 1.00 67.81 305 LYS A N 1
ATOM 2569 C CA . LYS A 1 305 ? -42.143 -7.007 86.240 1.00 67.81 305 LYS A CA 1
ATOM 2570 C C . LYS A 1 305 ? -41.866 -5.805 85.345 1.00 67.81 305 LYS A C 1
ATOM 2572 O O . LYS A 1 305 ? -42.206 -5.840 84.165 1.00 67.81 305 LYS A O 1
ATOM 2577 N N . ASN A 1 306 ? -41.202 -4.773 85.866 1.00 66.69 306 ASN A N 1
ATOM 2578 C CA . ASN A 1 306 ? -40.825 -3.590 85.091 1.00 66.69 306 ASN A CA 1
ATOM 2579 C C . ASN A 1 306 ? -39.921 -3.937 83.896 1.00 66.69 306 ASN A C 1
ATOM 2581 O O . ASN A 1 306 ? -39.997 -3.285 82.854 1.00 66.69 306 ASN A O 1
ATOM 2585 N N . HIS A 1 307 ? -39.096 -4.979 84.004 1.00 63.81 307 HIS A N 1
ATOM 2586 C CA . HIS A 1 307 ? -38.281 -5.472 82.896 1.00 63.81 307 HIS A CA 1
ATOM 2587 C C . HIS A 1 307 ? -39.075 -6.273 81.862 1.00 63.81 307 HIS A C 1
ATOM 2589 O O . HIS A 1 307 ? -38.881 -6.061 80.667 1.00 63.81 307 HIS A O 1
ATOM 2595 N N . ILE A 1 308 ? -40.024 -7.112 82.284 1.00 63.94 308 ILE A N 1
ATOM 2596 C CA . ILE A 1 308 ? -40.960 -7.785 81.367 1.00 63.94 308 ILE A CA 1
ATOM 2597 C C . ILE A 1 308 ? -41.767 -6.746 80.575 1.00 63.94 308 ILE A C 1
ATOM 2599 O O . ILE A 1 308 ? -41.921 -6.876 79.362 1.00 63.94 308 ILE A O 1
ATOM 2603 N N . VAL A 1 309 ? -42.187 -5.663 81.236 1.00 65.44 309 VAL A N 1
ATOM 2604 C CA . VAL A 1 309 ? -42.845 -4.518 80.592 1.00 65.44 309 VAL A CA 1
ATOM 2605 C C . VAL A 1 309 ? -41.921 -3.871 79.555 1.00 65.44 309 VAL A C 1
ATOM 2607 O O . VAL A 1 309 ? -42.333 -3.669 78.416 1.00 65.44 309 VAL A O 1
ATOM 2610 N N . LYS A 1 310 ? -40.651 -3.595 79.892 1.00 62.38 310 LYS A N 1
ATOM 2611 C CA . LYS A 1 310 ? -39.670 -3.061 78.925 1.00 62.38 310 LYS A CA 1
ATOM 2612 C C . LYS A 1 310 ? -39.513 -3.969 77.697 1.00 62.38 310 LYS A C 1
ATOM 2614 O O . LYS A 1 310 ? -39.432 -3.458 76.584 1.00 62.38 310 LYS A O 1
ATOM 2619 N N . LEU A 1 311 ? -39.500 -5.292 77.875 1.00 60.81 311 LEU A N 1
ATOM 2620 C CA . LEU A 1 311 ? -39.375 -6.247 76.768 1.00 60.81 311 LEU A CA 1
ATOM 2621 C C . LEU A 1 311 ? -40.612 -6.258 75.856 1.00 60.81 311 LEU A C 1
ATOM 2623 O O . LEU A 1 311 ? -40.472 -6.344 74.636 1.00 60.81 311 LEU A O 1
ATOM 262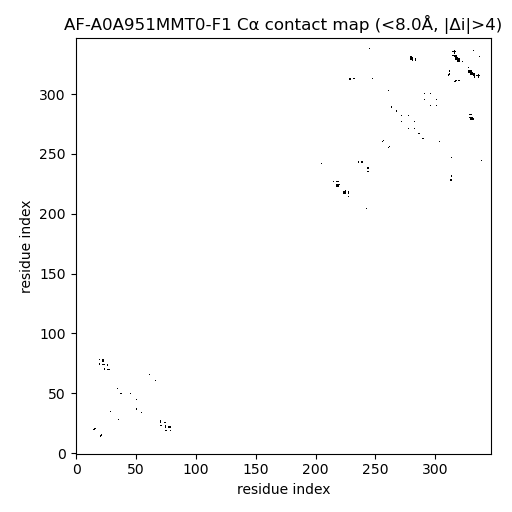7 N N . GLU A 1 312 ? -41.817 -6.121 76.412 1.00 63.62 312 GLU A N 1
ATOM 2628 C CA . GLU A 1 312 ? -43.038 -5.943 75.614 1.00 63.62 312 GLU A CA 1
ATOM 2629 C C . GLU A 1 312 ? -43.022 -4.618 74.840 1.00 63.62 312 GLU A C 1
ATOM 2631 O O . GLU A 1 312 ? -43.352 -4.582 73.657 1.00 63.62 312 GLU A O 1
ATOM 2636 N N . TYR A 1 313 ? -42.561 -3.534 75.467 1.00 58.62 313 TYR A N 1
ATOM 2637 C CA . TYR A 1 313 ? -42.444 -2.225 74.820 1.00 58.62 313 TYR A CA 1
ATOM 2638 C C . TYR A 1 313 ? -41.455 -2.207 73.647 1.00 58.62 313 TYR A C 1
ATOM 2640 O O . TYR A 1 313 ? -41.669 -1.485 72.674 1.00 58.62 313 TYR A O 1
ATOM 2648 N N . ILE A 1 314 ? -40.412 -3.038 73.700 1.00 57.50 314 ILE A N 1
ATOM 2649 C CA . ILE A 1 314 ? -39.465 -3.253 72.594 1.00 57.50 314 ILE A CA 1
ATOM 2650 C C . ILE A 1 314 ? -40.096 -4.125 71.482 1.00 57.50 314 ILE A C 1
ATOM 2652 O O . ILE A 1 314 ? -39.516 -4.310 70.421 1.00 57.50 314 ILE A O 1
ATOM 2656 N N . GLY A 1 315 ? -41.325 -4.619 71.655 1.00 58.88 315 GLY A N 1
ATOM 2657 C CA . GLY A 1 315 ? -42.058 -5.374 70.635 1.00 58.88 315 GLY A CA 1
ATOM 2658 C C . GLY A 1 315 ? -41.644 -6.841 70.526 1.00 58.88 315 GLY A C 1
ATOM 2659 O O . GLY A 1 315 ? -42.016 -7.509 69.558 1.00 58.88 315 GLY A O 1
ATOM 2660 N N . LEU A 1 316 ? -40.895 -7.351 71.511 1.00 55.22 316 LEU A N 1
ATOM 2661 C CA . LEU A 1 316 ? -40.603 -8.783 71.638 1.00 55.22 316 LEU A CA 1
ATOM 2662 C C . LEU A 1 316 ? -41.865 -9.561 72.032 1.00 55.22 316 LEU A C 1
ATOM 2664 O O . LEU A 1 316 ? -42.059 -10.690 71.592 1.00 55.22 316 LEU A O 1
ATOM 2668 N N . PHE A 1 317 ? -42.750 -8.933 72.806 1.00 57.28 317 PHE A N 1
ATOM 2669 C CA . PHE A 1 317 ? -44.032 -9.486 73.236 1.00 57.28 317 PHE A CA 1
ATOM 2670 C C . PHE A 1 317 ? -45.168 -8.538 72.847 1.00 57.28 317 PHE A C 1
ATOM 2672 O O . PHE A 1 317 ? -44.963 -7.331 72.735 1.00 57.28 317 PHE A O 1
ATOM 2679 N N . THR A 1 318 ? -46.375 -9.070 72.662 1.00 52.22 318 THR A N 1
ATOM 2680 C CA . THR A 1 318 ? -47.593 -8.261 72.510 1.00 52.22 318 THR A CA 1
ATOM 2681 C C . THR A 1 318 ? -48.707 -8.794 73.406 1.00 52.22 318 THR A C 1
ATOM 2683 O O . THR A 1 318 ? -48.936 -10.004 73.468 1.00 52.22 318 THR A O 1
ATOM 2686 N N . GLY A 1 319 ? -49.433 -7.895 74.077 1.00 54.38 319 GLY A N 1
ATOM 2687 C CA . GLY A 1 319 ? -50.733 -8.196 74.682 1.00 54.38 319 GLY A CA 1
ATOM 2688 C C . GLY A 1 319 ? -50.770 -8.381 76.202 1.00 54.38 319 GLY A C 1
ATOM 2689 O O . GLY A 1 319 ? -51.811 -8.802 76.694 1.00 54.38 319 GLY A O 1
ATOM 2690 N N . LEU A 1 320 ? -49.717 -8.041 76.954 1.00 55.03 320 LEU A N 1
ATOM 2691 C CA . LEU A 1 320 ? -49.752 -8.035 78.427 1.00 55.03 320 LEU A CA 1
ATOM 2692 C C . LEU A 1 320 ? -50.575 -6.868 78.992 1.00 55.03 320 LEU A C 1
ATOM 2694 O O . LEU A 1 320 ? -51.147 -7.012 80.066 1.00 55.03 320 LEU A O 1
ATOM 2698 N N . PHE A 1 321 ? -50.655 -5.724 78.300 1.00 49.72 321 PHE A N 1
ATOM 2699 C CA . PHE A 1 321 ? -51.227 -4.493 78.881 1.00 49.72 321 PHE A CA 1
ATOM 2700 C C . PHE A 1 321 ? -52.573 -4.030 78.326 1.00 49.72 321 PHE A C 1
ATOM 2702 O O . PHE A 1 321 ? -53.075 -2.991 78.757 1.00 49.72 321 PHE A O 1
ATOM 2709 N N . LYS A 1 322 ? -53.185 -4.750 77.376 1.00 43.94 322 LYS A N 1
ATOM 2710 C CA . LYS A 1 322 ? -54.391 -4.213 76.721 1.00 43.94 322 LYS A CA 1
ATOM 2711 C C . LYS A 1 322 ? -55.671 -4.273 77.555 1.00 43.94 322 LYS A C 1
ATOM 2713 O O . LYS A 1 322 ? -56.622 -3.631 77.151 1.00 43.94 322 LYS A O 1
ATOM 2718 N N . ASP A 1 323 ? -55.673 -4.947 78.701 1.00 40.59 323 ASP A N 1
ATOM 2719 C CA . ASP A 1 323 ? -56.671 -4.819 79.769 1.00 40.59 323 ASP A CA 1
ATOM 2720 C C . ASP A 1 323 ? -56.015 -5.342 81.059 1.00 40.59 323 ASP A C 1
ATOM 2722 O O . ASP A 1 323 ? -55.394 -6.401 81.023 1.00 40.59 323 ASP A O 1
ATOM 2726 N N . ILE A 1 324 ? -56.171 -4.677 82.210 1.00 35.81 324 ILE A N 1
ATOM 2727 C CA . ILE A 1 324 ? -55.703 -5.168 83.535 1.00 35.81 324 ILE A CA 1
ATOM 2728 C C . ILE A 1 324 ? -56.580 -6.353 84.020 1.00 35.81 324 ILE A C 1
ATOM 2730 O O . ILE A 1 324 ? -56.788 -6.580 85.206 1.00 35.81 324 ILE A O 1
ATOM 2734 N N . ASN A 1 325 ? -57.131 -7.128 83.085 1.00 40.34 325 ASN A N 1
ATOM 2735 C CA . ASN A 1 325 ? -57.819 -8.376 83.348 1.00 40.34 325 ASN A CA 1
ATOM 2736 C C . ASN A 1 325 ? -56.904 -9.505 82.872 1.00 40.34 325 ASN A C 1
ATOM 2738 O O . ASN A 1 325 ? -56.670 -9.669 81.674 1.00 40.34 325 ASN A O 1
ATOM 2742 N N . TYR A 1 326 ? -56.375 -10.251 83.840 1.00 46.66 326 TYR A N 1
ATOM 2743 C CA . TYR A 1 326 ? -55.315 -11.263 83.738 1.00 46.66 326 TYR A CA 1
ATOM 2744 C C . TYR A 1 326 ? -55.614 -12.477 82.826 1.00 46.66 326 TYR A C 1
ATOM 2746 O O . TYR A 1 326 ? -54.866 -13.452 82.848 1.00 46.66 326 TYR A O 1
ATOM 2754 N N . ASP A 1 327 ? -56.660 -12.426 82.002 1.00 46.81 327 ASP A N 1
ATOM 2755 C CA . ASP A 1 327 ? -57.139 -13.558 81.200 1.00 46.81 327 ASP A CA 1
ATOM 2756 C C . ASP A 1 327 ? -56.615 -13.577 79.756 1.00 46.81 327 ASP A C 1
ATOM 2758 O O . ASP A 1 327 ? -56.749 -14.586 79.058 1.00 46.81 327 ASP A O 1
ATOM 2762 N N . LYS A 1 328 ? -55.986 -12.496 79.272 1.00 45.94 328 LYS A N 1
ATOM 2763 C CA . LYS A 1 328 ? -55.372 -12.486 77.934 1.00 45.94 328 LYS A CA 1
ATOM 2764 C C . LYS A 1 328 ? -53.924 -12.961 78.007 1.00 45.94 328 LYS A C 1
ATOM 2766 O O . LYS A 1 328 ? -53.055 -12.298 78.566 1.00 45.94 328 LYS A O 1
ATOM 2771 N N . LYS A 1 329 ? -53.671 -14.131 77.415 1.00 49.84 329 LYS A N 1
ATOM 2772 C CA . LYS A 1 329 ? -52.330 -14.715 77.319 1.00 49.84 329 LYS A CA 1
ATOM 2773 C C . LYS A 1 329 ? -51.482 -13.915 76.319 1.00 49.84 329 LYS A C 1
ATOM 2775 O O . LYS A 1 329 ? -51.964 -13.669 75.211 1.00 49.84 329 LYS A O 1
ATOM 2780 N N . PRO A 1 330 ? -50.243 -13.523 76.653 1.00 49.69 330 PRO A N 1
ATOM 2781 C CA . PRO A 1 330 ? -49.439 -12.718 75.741 1.00 49.69 330 PRO A CA 1
ATOM 2782 C C . PRO A 1 330 ? -48.926 -13.571 74.578 1.00 49.69 330 PRO A C 1
ATOM 2784 O O . PRO A 1 330 ? -48.734 -14.782 74.725 1.00 49.69 330 PRO A O 1
ATOM 2787 N N . VAL A 1 331 ? -48.705 -12.941 73.421 1.00 52.91 331 VAL A N 1
ATOM 2788 C CA . VAL A 1 331 ? -48.302 -13.614 72.173 1.00 52.91 331 VAL A CA 1
ATOM 2789 C C . VAL A 1 331 ? -46.961 -13.061 71.680 1.00 52.91 331 VAL A C 1
ATOM 2791 O O . VAL A 1 331 ? -46.736 -11.847 71.672 1.00 52.91 331 VAL A O 1
ATOM 2794 N N . LEU A 1 332 ? -46.055 -13.972 71.305 1.00 50.44 332 LEU A N 1
ATOM 2795 C CA . LEU A 1 332 ? -44.707 -13.647 70.853 1.00 50.44 332 LEU A CA 1
ATOM 2796 C C . LEU A 1 332 ? -44.854 -13.237 69.407 1.00 50.44 332 LEU A C 1
ATOM 2798 O O . LEU A 1 332 ? -45.432 -13.990 68.615 1.00 50.44 332 LEU A O 1
ATOM 2802 N N . THR A 1 333 ? -44.336 -12.067 69.070 1.00 62.81 333 THR A N 1
ATOM 2803 C CA . THR A 1 333 ? -44.245 -11.682 67.668 1.00 62.81 333 THR A CA 1
ATOM 2804 C C . THR A 1 333 ? -43.305 -12.657 66.959 1.00 62.81 333 THR A C 1
ATOM 2806 O O . THR A 1 333 ? -42.421 -13.255 67.581 1.00 62.81 333 THR A O 1
ATOM 2809 N N . ASP A 1 334 ? -43.493 -12.863 65.658 1.00 64.62 334 ASP A N 1
ATOM 2810 C CA . ASP A 1 334 ? -42.605 -13.749 64.894 1.00 64.62 334 ASP A CA 1
ATOM 2811 C C . ASP A 1 334 ? -41.147 -13.251 64.920 1.00 64.62 334 ASP A C 1
ATOM 2813 O O . ASP A 1 334 ? -40.208 -14.042 64.931 1.00 64.62 334 ASP A O 1
ATOM 2817 N N . GLU A 1 335 ? -40.963 -11.943 65.089 1.00 53.81 335 GLU A N 1
ATOM 2818 C CA . GLU A 1 335 ? -39.675 -11.288 65.333 1.00 53.81 335 GLU A CA 1
ATOM 2819 C C . GLU A 1 335 ? -39.100 -11.612 66.720 1.00 53.81 335 GLU A C 1
ATOM 2821 O O . GLU A 1 335 ? -37.914 -11.912 66.842 1.00 53.81 335 GLU A O 1
ATOM 2826 N N . GLY A 1 336 ? -39.930 -11.628 67.770 1.00 60.81 336 GLY A N 1
ATOM 2827 C CA . GLY A 1 336 ? -39.522 -12.088 69.098 1.00 60.81 336 GLY A CA 1
ATOM 2828 C C . GLY A 1 336 ? -39.047 -13.544 69.087 1.00 60.81 336 GLY A C 1
ATOM 2829 O O . GLY A 1 336 ? -38.051 -13.868 69.731 1.00 60.81 336 GLY A O 1
ATOM 2830 N N . LYS A 1 337 ? -39.695 -14.417 68.299 1.00 64.12 337 LYS A N 1
ATOM 2831 C CA . LYS A 1 337 ? -39.260 -15.816 68.109 1.00 64.12 337 LYS A CA 1
ATOM 2832 C C . LYS A 1 337 ? -37.878 -15.891 67.469 1.00 64.12 337 LYS A C 1
ATOM 2834 O O . LYS A 1 337 ? -37.034 -16.653 67.935 1.00 64.12 337 LYS A O 1
ATOM 2839 N N . GLU A 1 338 ? -37.646 -15.100 66.428 1.00 59.41 338 GLU A N 1
ATOM 2840 C CA . GLU A 1 338 ? -36.390 -15.103 65.677 1.00 59.41 338 GLU A CA 1
ATOM 2841 C C . GLU A 1 338 ? -35.217 -14.545 66.501 1.00 59.41 338 GLU A C 1
ATOM 2843 O O . GLU A 1 338 ? -34.148 -15.155 66.542 1.00 59.41 338 GLU A O 1
ATOM 2848 N N . ILE A 1 339 ? -35.429 -13.455 67.249 1.00 59.53 339 ILE A N 1
ATOM 2849 C CA . ILE A 1 339 ? -34.410 -12.881 68.145 1.00 59.53 339 ILE A CA 1
ATOM 2850 C C . ILE A 1 339 ? -34.017 -13.887 69.234 1.00 59.53 339 ILE A C 1
ATOM 2852 O O . ILE A 1 339 ? -32.829 -14.102 69.480 1.00 59.53 339 ILE A O 1
ATOM 2856 N N . LEU A 1 340 ? -34.995 -14.552 69.860 1.00 59.12 340 LEU A N 1
ATOM 2857 C CA . LEU A 1 340 ? -34.732 -15.577 70.876 1.00 59.12 340 LEU A CA 1
ATOM 2858 C C . LEU A 1 340 ? -33.993 -16.790 70.290 1.00 59.12 340 LEU A C 1
ATOM 2860 O O . LEU A 1 340 ? -33.080 -17.325 70.924 1.00 59.12 340 LEU A O 1
ATOM 2864 N N . ARG A 1 341 ? -34.324 -17.187 69.054 1.00 61.22 341 ARG A N 1
ATOM 2865 C CA . ARG A 1 341 ? -33.640 -18.266 68.331 1.00 61.22 341 ARG A CA 1
ATOM 2866 C C . ARG A 1 341 ? -32.173 -17.925 68.067 1.00 61.22 341 ARG A C 1
ATOM 2868 O O . ARG A 1 341 ? -31.306 -18.747 68.361 1.00 61.22 341 ARG A O 1
ATOM 2875 N N . ARG A 1 342 ? -31.878 -16.704 67.608 1.00 56.72 342 ARG A N 1
ATOM 2876 C CA . ARG A 1 342 ? -30.502 -16.215 67.399 1.00 56.72 342 ARG A CA 1
ATOM 2877 C C . ARG A 1 342 ? -29.728 -16.127 68.711 1.00 56.72 342 ARG A C 1
ATOM 2879 O O . ARG A 1 342 ? -28.609 -16.629 68.783 1.00 56.72 342 ARG A O 1
ATOM 2886 N N . PHE A 1 343 ? -30.335 -15.608 69.777 1.00 52.09 343 PHE A N 1
ATOM 2887 C CA . PHE A 1 343 ? -29.727 -15.591 71.114 1.00 52.09 343 PHE A CA 1
ATOM 2888 C C . PHE A 1 343 ? -29.326 -16.989 71.599 1.00 52.09 343 PHE A C 1
ATOM 2890 O O . PHE A 1 343 ? -28.233 -17.163 72.134 1.00 52.09 343 PHE A O 1
ATOM 2897 N N . SER A 1 344 ? -30.169 -17.998 71.358 1.00 52.53 344 SER A N 1
ATOM 2898 C CA . SER A 1 344 ? -29.885 -19.388 71.738 1.00 52.53 344 SER A CA 1
ATOM 2899 C C . SER A 1 344 ? -28.738 -20.046 70.956 1.00 52.53 344 SER A C 1
ATOM 2901 O O . SER A 1 344 ? -28.299 -21.124 71.353 1.00 52.53 344 SER A O 1
ATOM 2903 N N . SER A 1 345 ? -28.285 -19.416 69.862 1.00 49.53 345 SER A N 1
ATOM 2904 C CA . SER A 1 345 ? -27.178 -19.874 69.008 1.00 49.53 345 SER A CA 1
ATOM 2905 C C . SER A 1 345 ? -25.841 -19.173 69.288 1.00 49.53 345 SER A C 1
ATOM 2907 O O . SER A 1 345 ? -24.798 -19.676 68.884 1.00 49.53 345 SER A O 1
ATOM 2909 N N . TYR A 1 346 ? -25.868 -18.025 69.979 1.00 45.03 346 TYR A N 1
ATOM 2910 C CA . TYR A 1 346 ? -24.675 -17.256 70.369 1.00 45.03 346 TYR A CA 1
ATOM 2911 C C . TYR A 1 346 ? -24.093 -17.663 71.736 1.00 45.03 346 TYR A C 1
ATOM 2913 O O . TYR A 1 346 ? -22.984 -17.244 72.069 1.00 45.03 346 TYR A O 1
ATOM 2921 N N . ARG A 1 347 ? -24.830 -18.460 72.518 1.00 42.41 347 ARG A N 1
ATOM 2922 C CA . ARG A 1 347 ? -24.354 -19.172 73.713 1.00 42.41 347 ARG A CA 1
ATOM 2923 C C . ARG A 1 347 ? -24.172 -20.641 73.374 1.00 42.41 347 ARG A C 1
ATOM 2925 O O . ARG A 1 347 ? -23.136 -21.191 73.799 1.00 42.41 347 ARG A O 1
#

Sequence (347 aa):
MKEAFDSVFDSVKTRFTNPFLATFLGVWIIRNWYLVYAFFIFDAECTMDDKINYFKTYFKNYDILKEFLINSKWTFIILLVTFSLLLISHILQNCYSFLIRKSSEIQDRIPVSTNDYHKKLILNFKILTKQIKEINASNENLLVNEQTQIVKIGELENEVLGKVNESTLLSNDIDKLKDIILNLENKSEELNKQKESVLDRRKRDLSFILRLENLENLYNDKNSRHYVSYSIQIYKKEVDDYVYERFIYKSIMNLPKSDYFEKFFNESFSQIREENTISLADVLNILNNKIRTLDLPEDEKEEIKNHIVKLEYIGLFTGLFKDINYDKKPVLTDEGKEILRRFSSYR

Mean predicted aligned error: 19.9 Å

Secondary structure (DSSP, 8-state):
-HHHHHHHHHHHHHHHTSHHHHHHHHHHHHHTHHHHHHHH---TT--HHHHHHHHHHHHHH--HHHHHHHHHHHHHHHHHHHHHHHHHHHHHHHHHHHHHHHHHTTGGG---S-HHHHHHHHHHHHHHHHHHHHHHHHHHHHHHHHHHHHHHHHHHHHHHHHHHHHHHHHHHHHHHHHHHHHHHHHHHHHHHHHHHHHHHHHHHHHHHHHHHHHHHHHHTSTTTHHHHHHHHHHHHTTS-HHHHHHHHHHHHHTS---HHHHHHHHHHHHHHHH-TT--HHHHHHHHHHHHHHS---HHHHHHHHHHHHHHHHTTSEE-SSS-SSTTS--EE-HHHHHHHHHHHHH-

Radius of gyration: 57.47 Å; Cα contacts (8 Å, |Δi|>4): 89; chains: 1; bounding box: 107×48×154 Å

Solvent-accessible surface area (backbone atoms only — not comparable to full-atom values): 19498 Å² total; per-residue (Å²): 112,68,69,61,53,50,57,51,49,51,57,46,54,62,57,50,69,39,66,66,56,46,44,32,51,52,48,44,49,65,75,41,37,71,60,55,48,57,68,76,53,78,55,95,88,57,51,73,65,56,54,53,50,48,52,52,54,50,57,72,76,47,58,64,67,64,50,50,53,52,38,50,53,52,32,52,52,53,49,53,51,52,53,51,52,53,52,50,52,53,51,51,53,52,53,51,53,51,54,51,54,62,55,54,71,67,62,77,76,68,91,66,100,45,67,67,61,47,52,53,50,52,52,51,50,52,51,51,54,49,53,50,50,55,50,49,54,53,50,50,54,47,52,53,50,50,50,53,50,50,51,52,49,53,53,52,49,52,53,50,50,54,54,48,52,56,50,51,55,52,49,57,53,51,54,55,48,50,56,50,51,54,53,50,51,53,52,50,52,51,52,48,55,53,50,50,56,52,50,52,48,51,51,53,53,50,57,48,52,55,51,49,54,54,44,53,63,46,44,76,38,84,91,37,43,71,62,44,45,56,50,53,58,57,52,61,78,78,53,62,69,68,63,54,51,53,49,52,50,50,60,60,68,67,48,77,86,43,73,62,51,52,48,51,49,53,60,52,50,51,58,56,65,74,43,91,77,70,52,51,51,54,55,51,48,49,52,53,48,46,64,70,69,47,94,61,60,70,70,57,52,51,50,53,50,54,48,55,50,52,44,33,65,73,52,38,35,47,57,75,77,84,50,102,56,94,80,58,69,41,44,64,33,74,64,28,53,49,53,53,53,52,56,68,70,78,109